Protein AF-A0A9P7TTU7-F1 (afdb_monomer_lite)

pLDDT: mean 80.85, std 16.42, range [35.34, 97.44]

Structure (mmCIF, N/CA/C/O backbone):
data_AF-A0A9P7TTU7-F1
#
_entry.id   AF-A0A9P7TTU7-F1
#
loop_
_atom_site.group_PDB
_atom_site.id
_atom_site.type_symbol
_atom_site.label_atom_id
_atom_site.label_alt_id
_atom_site.label_comp_id
_atom_site.label_asym_id
_atom_site.label_entity_id
_atom_site.label_seq_id
_atom_site.pdbx_PDB_ins_code
_atom_site.Cartn_x
_atom_site.Cartn_y
_atom_site.Cartn_z
_atom_site.occupancy
_atom_site.B_iso_or_equiv
_atom_site.auth_seq_id
_atom_site.auth_comp_id
_atom_site.auth_asym_id
_atom_site.auth_atom_id
_atom_site.pdbx_PDB_model_num
ATOM 1 N N . MET A 1 1 ? -34.574 -52.370 -5.276 1.00 37.53 1 MET A N 1
ATOM 2 C CA . MET A 1 1 ? -33.189 -51.858 -5.341 1.00 37.53 1 MET A CA 1
ATOM 3 C C . MET A 1 1 ? -33.251 -50.336 -5.406 1.00 37.53 1 MET A C 1
ATOM 5 O O . MET A 1 1 ? -33.867 -49.823 -6.328 1.00 37.53 1 MET A O 1
ATOM 9 N N . LEU A 1 2 ? -32.630 -49.676 -4.422 1.00 40.03 2 LEU A N 1
ATOM 10 C CA . LEU A 1 2 ? -32.230 -48.257 -4.377 1.00 40.03 2 LEU A CA 1
ATOM 11 C C . LEU A 1 2 ? -33.337 -47.197 -4.242 1.00 40.03 2 LEU A C 1
ATOM 13 O O . LEU A 1 2 ? -33.660 -46.449 -5.162 1.00 40.03 2 LEU A O 1
ATOM 17 N N . GLU A 1 3 ? -33.827 -47.087 -3.010 1.00 39.47 3 GLU A N 1
ATOM 18 C CA . GLU A 1 3 ? -34.503 -45.908 -2.478 1.00 39.47 3 GLU A CA 1
ATOM 19 C C . GLU A 1 3 ? -33.474 -44.773 -2.326 1.00 39.47 3 GLU A C 1
ATOM 21 O O . GLU A 1 3 ? -32.433 -44.922 -1.681 1.00 39.47 3 GLU A O 1
ATOM 26 N N . LYS A 1 4 ? -33.713 -43.659 -3.021 1.00 46.72 4 LYS A N 1
ATOM 27 C CA . LYS A 1 4 ? -32.813 -42.503 -3.060 1.00 46.72 4 LYS A CA 1
ATOM 28 C C . LYS A 1 4 ? -32.851 -41.781 -1.712 1.00 46.72 4 LYS A C 1
ATOM 30 O O . LYS A 1 4 ? -33.799 -41.052 -1.432 1.00 46.72 4 LYS A O 1
ATOM 35 N N . LEU A 1 5 ? -31.786 -41.936 -0.926 1.00 43.19 5 LEU A N 1
ATOM 36 C CA . LEU A 1 5 ? -31.433 -41.053 0.187 1.00 43.19 5 LEU A CA 1
ATOM 37 C C . LEU A 1 5 ? -31.281 -39.620 -0.347 1.00 43.19 5 LEU A C 1
ATOM 39 O O . LEU A 1 5 ? -30.237 -39.244 -0.877 1.00 43.19 5 LEU A O 1
ATOM 43 N N . ARG A 1 6 ? -32.352 -38.824 -0.249 1.00 45.91 6 ARG A N 1
ATOM 44 C CA . ARG A 1 6 ? -32.268 -37.368 -0.386 1.00 45.91 6 ARG A CA 1
ATOM 45 C C . ARG A 1 6 ? -31.508 -36.843 0.827 1.00 45.91 6 ARG A C 1
ATOM 47 O O . ARG A 1 6 ? -31.961 -36.955 1.960 1.00 45.91 6 ARG A O 1
ATOM 54 N N . THR A 1 7 ? -30.327 -36.316 0.556 1.00 47.31 7 THR A N 1
ATOM 55 C CA . THR A 1 7 ? -29.417 -35.678 1.496 1.00 47.31 7 THR A CA 1
ATOM 56 C C . THR A 1 7 ? -30.077 -34.467 2.164 1.00 47.31 7 THR A C 1
ATOM 58 O O . THR A 1 7 ? -30.433 -33.483 1.518 1.00 47.31 7 THR A O 1
ATOM 61 N N . ASN A 1 8 ? -30.227 -34.543 3.489 1.00 49.94 8 ASN A N 1
ATOM 62 C CA . ASN A 1 8 ? -30.668 -33.466 4.381 1.00 49.94 8 ASN A CA 1
ATOM 63 C C . ASN A 1 8 ? -29.570 -32.393 4.561 1.00 49.94 8 ASN A C 1
ATOM 65 O O . ASN A 1 8 ? -29.134 -32.128 5.676 1.00 49.94 8 ASN A O 1
ATOM 69 N N . GLU A 1 9 ? -29.079 -31.774 3.486 1.00 49.44 9 GLU A N 1
ATOM 70 C CA . GLU A 1 9 ? -28.018 -30.748 3.583 1.00 49.44 9 GLU A CA 1
ATOM 71 C C . GLU A 1 9 ? -28.541 -29.331 3.874 1.00 49.44 9 GLU A C 1
ATOM 73 O O . GLU A 1 9 ? -27.790 -28.471 4.333 1.00 49.44 9 GLU A O 1
ATOM 78 N N . ALA A 1 10 ? -29.823 -29.069 3.616 1.00 48.62 10 ALA A N 1
ATOM 79 C CA . ALA A 1 10 ? -30.441 -27.755 3.808 1.00 48.62 10 ALA A CA 1
ATOM 80 C C . ALA A 1 10 ? -30.779 -27.384 5.276 1.00 48.62 10 ALA A C 1
ATOM 82 O O . ALA A 1 10 ? -30.540 -26.227 5.630 1.00 48.62 10 ALA A O 1
ATOM 83 N N . PRO A 1 11 ? -31.275 -28.296 6.147 1.00 54.16 11 PRO A N 1
ATOM 84 C CA . PRO A 1 11 ? -31.678 -27.944 7.519 1.00 54.16 11 PRO A CA 1
ATOM 85 C C . PRO A 1 11 ? -30.481 -27.696 8.448 1.00 54.16 11 PRO A C 1
ATOM 87 O O . PRO A 1 11 ? -30.507 -26.826 9.312 1.00 54.16 11 PRO A O 1
ATOM 90 N N . ILE A 1 12 ? -29.388 -28.433 8.230 1.00 54.06 12 ILE A N 1
ATOM 91 C CA . ILE A 1 12 ? -28.198 -28.396 9.091 1.00 54.06 12 ILE A CA 1
ATOM 92 C C . ILE A 1 12 ? -27.470 -27.052 8.949 1.00 54.06 12 ILE A C 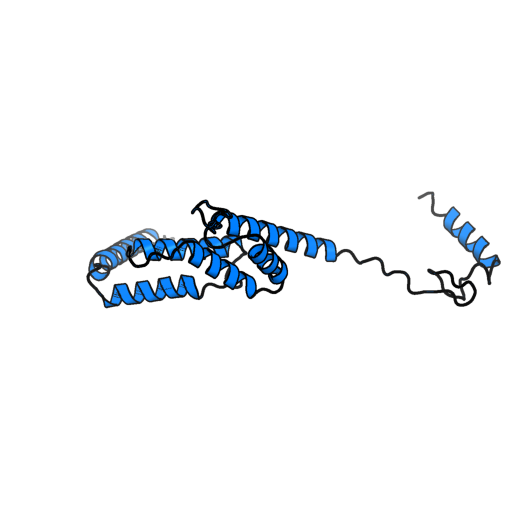1
ATOM 94 O O . ILE A 1 12 ? -27.013 -26.472 9.931 1.00 54.06 12 ILE A O 1
ATOM 98 N N . LYS A 1 13 ? -27.401 -26.504 7.728 1.00 57.41 13 LYS A N 1
ATOM 99 C CA . LYS A 1 13 ? -26.783 -25.191 7.477 1.00 57.41 13 LYS A CA 1
ATOM 100 C C . LYS A 1 13 ? -27.541 -24.055 8.167 1.00 57.41 13 LYS A C 1
ATOM 102 O O . LYS A 1 13 ? -26.919 -23.087 8.596 1.00 57.41 13 LYS A O 1
ATOM 107 N N . THR A 1 14 ? -28.864 -24.177 8.287 1.00 63.06 14 THR A N 1
ATOM 108 C CA . THR A 1 14 ? -29.706 -23.186 8.968 1.00 63.06 14 THR A CA 1
ATOM 109 C C . THR A 1 14 ? -29.532 -23.259 10.484 1.00 63.06 14 THR A C 1
ATOM 111 O O . THR A 1 14 ? -29.375 -22.219 11.114 1.00 63.06 14 THR A O 1
ATOM 114 N N . GLU A 1 15 ? -29.455 -24.457 11.069 1.00 71.00 15 GLU A N 1
ATOM 115 C CA . GLU A 1 15 ? -29.186 -24.624 12.505 1.00 71.00 15 GLU A CA 1
ATOM 116 C C . GLU A 1 15 ? -27.789 -24.148 12.914 1.00 71.00 15 GLU A C 1
ATOM 118 O O . GLU A 1 15 ? -27.660 -23.440 13.910 1.00 71.00 15 GLU A O 1
ATOM 123 N N . VAL A 1 16 ? -26.748 -24.456 12.130 1.00 73.25 16 VAL A N 1
ATOM 124 C CA . VAL A 1 16 ? -25.383 -23.972 12.408 1.00 73.25 16 VAL A CA 1
ATOM 125 C C . VAL A 1 16 ? -25.329 -22.445 12.361 1.00 73.25 16 VAL A C 1
ATOM 127 O O . VAL A 1 16 ? -24.741 -21.833 13.248 1.00 73.25 16 VAL A O 1
ATOM 130 N N . ALA A 1 17 ? -25.979 -21.811 11.382 1.00 75.19 17 ALA A N 1
ATOM 131 C CA . ALA A 1 17 ? -26.034 -20.352 11.295 1.00 75.19 17 ALA A CA 1
ATOM 132 C C . ALA A 1 17 ? -26.788 -19.720 12.479 1.00 75.19 17 ALA A C 1
ATOM 134 O O . ALA A 1 17 ? -26.365 -18.686 12.992 1.00 75.19 17 ALA A O 1
ATOM 135 N N . VAL A 1 18 ? -27.875 -20.347 12.944 1.00 79.81 18 VAL A N 1
ATOM 136 C CA . VAL A 1 18 ? -28.625 -19.906 14.133 1.00 79.81 18 VAL A CA 1
ATOM 137 C C . VAL A 1 18 ? -27.783 -20.055 15.400 1.00 79.81 18 VAL A C 1
ATOM 139 O O . VAL A 1 18 ? -27.748 -19.140 16.221 1.00 79.81 18 VAL A O 1
ATOM 142 N N . TYR A 1 19 ? -27.065 -21.169 15.542 1.00 76.31 19 TYR A N 1
ATOM 143 C CA . TYR A 1 19 ? -26.210 -21.425 16.697 1.00 76.31 19 TYR A CA 1
ATOM 144 C C . TYR A 1 19 ? -25.001 -20.484 16.730 1.00 76.31 19 TYR A C 1
ATOM 146 O O . TYR A 1 19 ? -24.688 -19.927 17.778 1.00 76.31 19 TYR A O 1
ATOM 154 N N . MET A 1 20 ? -24.372 -20.227 15.580 1.00 76.44 20 MET A N 1
ATOM 155 C CA . MET A 1 20 ? -23.294 -19.243 15.464 1.00 76.44 20 MET A CA 1
ATOM 156 C C . MET A 1 20 ? -23.787 -17.831 15.792 1.00 76.44 20 MET A C 1
ATOM 158 O O . MET A 1 20 ? -23.170 -17.171 16.616 1.00 76.44 20 MET A O 1
ATOM 162 N N . ASN A 1 21 ? -24.945 -17.404 15.274 1.00 73.69 21 ASN A N 1
ATOM 163 C CA . ASN A 1 21 ? -25.548 -16.116 15.645 1.00 73.69 21 ASN A CA 1
ATOM 164 C C . ASN A 1 21 ? -25.854 -16.020 17.148 1.00 73.69 21 ASN A C 1
ATOM 166 O O . ASN A 1 21 ? -25.703 -14.961 17.753 1.00 73.69 21 ASN A O 1
ATOM 170 N N . PHE A 1 22 ? -26.302 -17.114 17.769 1.00 74.88 22 PHE A N 1
ATOM 171 C CA . PHE A 1 22 ? -26.547 -17.162 19.209 1.00 74.88 22 PHE A CA 1
ATOM 172 C C . PHE A 1 22 ? -25.245 -17.008 20.004 1.00 74.88 22 PHE A C 1
ATOM 174 O O . PHE A 1 22 ? -25.199 -16.226 20.956 1.00 74.88 22 PHE A O 1
ATOM 181 N N . LEU A 1 23 ? -24.183 -17.703 19.589 1.00 72.06 23 LEU A N 1
ATOM 182 C CA . LEU A 1 23 ? -22.857 -17.591 20.192 1.00 72.06 23 LEU A CA 1
ATOM 183 C C . LEU A 1 23 ? -22.264 -16.193 19.998 1.00 72.06 23 LEU A C 1
ATOM 185 O O . LEU A 1 23 ? -21.777 -15.615 20.965 1.00 72.06 23 LEU A O 1
ATOM 189 N N . GLU A 1 24 ? -22.367 -15.610 18.805 1.00 68.81 24 GLU A N 1
ATOM 190 C CA . GLU A 1 24 ? -21.960 -14.227 18.541 1.00 68.81 24 GLU A CA 1
ATOM 191 C C . GLU A 1 24 ? -22.737 -13.265 19.449 1.00 68.81 24 GLU A C 1
ATOM 193 O O . GLU A 1 24 ? -22.152 -12.470 20.176 1.00 68.81 24 GLU A O 1
ATOM 198 N N . LYS A 1 25 ? -24.062 -13.393 19.530 1.00 67.06 25 LYS A N 1
ATOM 199 C CA . LYS A 1 25 ? -24.893 -12.505 20.352 1.00 67.06 25 LYS A CA 1
ATOM 200 C C . LYS A 1 25 ? -24.603 -12.608 21.856 1.00 67.06 25 LYS A C 1
ATOM 202 O O . LYS A 1 25 ? -24.688 -11.598 22.554 1.00 67.06 25 LYS A O 1
ATOM 207 N N . HIS A 1 26 ? -24.281 -13.800 22.362 1.00 63.50 26 HIS A N 1
ATOM 208 C CA . HIS A 1 26 ? -24.046 -14.028 23.793 1.00 63.50 26 HIS A CA 1
ATOM 209 C C . HIS A 1 26 ? -22.585 -13.877 24.229 1.00 63.50 26 HIS A C 1
ATOM 211 O O . HIS A 1 26 ? -22.346 -13.485 25.370 1.00 63.50 26 HIS A O 1
ATOM 217 N N . TYR A 1 27 ? -21.619 -14.140 23.347 1.00 58.34 27 TYR A N 1
ATOM 218 C CA . TYR A 1 27 ? -20.188 -14.118 23.667 1.00 58.34 27 TYR A CA 1
ATOM 219 C C . TYR A 1 27 ? -19.402 -13.004 22.951 1.00 58.34 27 TYR A C 1
ATOM 221 O O . TYR A 1 27 ? -18.263 -12.757 23.333 1.00 58.34 27 TYR A O 1
ATOM 229 N N . HIS A 1 28 ? -19.972 -12.284 21.969 1.00 57.94 28 HIS A N 1
ATOM 230 C CA . HIS A 1 28 ? -19.358 -11.086 21.348 1.00 57.94 28 HIS A CA 1
ATOM 231 C C . HIS A 1 28 ? -19.833 -9.767 21.963 1.00 57.94 28 HIS A C 1
ATOM 233 O O . HIS A 1 28 ? -19.730 -8.702 21.346 1.00 57.94 28 HIS A O 1
ATOM 239 N N . ARG A 1 29 ? -20.363 -9.785 23.188 1.00 56.25 29 ARG A N 1
ATOM 240 C CA . ARG A 1 29 ? -20.639 -8.531 23.888 1.00 56.25 29 ARG A CA 1
ATOM 241 C C . ARG A 1 29 ? -19.301 -7.795 24.028 1.00 56.25 29 ARG A C 1
ATOM 243 O O . ARG A 1 29 ? -18.383 -8.340 24.636 1.00 56.25 29 ARG A O 1
ATOM 250 N N . LYS A 1 30 ? -19.198 -6.567 23.493 1.00 57.25 30 LYS A N 1
ATOM 251 C CA . LYS A 1 30 ? -18.027 -5.655 23.594 1.00 57.25 30 LYS A CA 1
ATOM 252 C C . LYS A 1 30 ? -17.468 -5.496 25.027 1.00 57.25 30 LYS A C 1
ATOM 254 O O . LYS A 1 30 ? -16.398 -4.939 25.217 1.00 57.25 30 LYS A O 1
ATOM 259 N N . GLU A 1 31 ? -18.190 -5.994 26.025 1.00 56.94 31 GLU A N 1
ATOM 260 C CA . GLU A 1 31 ? -17.849 -6.055 27.445 1.00 56.94 31 GLU A CA 1
ATOM 261 C C . GLU A 1 31 ? -16.808 -7.142 27.802 1.00 56.94 31 GLU A C 1
ATOM 263 O O . GLU A 1 31 ? -16.214 -7.077 28.876 1.00 56.94 31 GLU A O 1
ATOM 268 N N . CYS A 1 32 ? -16.548 -8.137 26.938 1.00 69.44 32 CYS A N 1
ATOM 269 C CA . CYS A 1 32 ? -15.512 -9.145 27.192 1.00 69.44 32 CYS A CA 1
ATOM 270 C C . CYS A 1 32 ? -14.134 -8.651 26.720 1.00 69.44 32 CYS A C 1
ATOM 272 O O . CYS A 1 32 ? -13.789 -8.753 25.541 1.00 69.44 32 CYS A O 1
ATOM 274 N N . SER A 1 33 ? -13.325 -8.151 27.658 1.00 76.38 33 SER A N 1
ATOM 275 C CA . SER A 1 33 ? -11.980 -7.622 27.380 1.00 76.38 33 SER A CA 1
ATOM 276 C C . SER A 1 33 ? -11.061 -8.630 26.686 1.00 76.38 33 SER A C 1
ATOM 278 O O . SER A 1 33 ? -10.311 -8.260 25.790 1.00 76.38 33 SER A O 1
ATOM 280 N N . VAL A 1 34 ? -11.153 -9.915 27.043 1.00 79.75 34 VAL A N 1
ATOM 281 C CA . VAL A 1 34 ? -10.351 -10.984 26.429 1.00 79.75 34 VAL A CA 1
ATOM 282 C C . VAL A 1 34 ? -10.669 -11.117 24.940 1.00 79.75 34 VAL A C 1
ATOM 284 O O . VAL A 1 34 ? -9.755 -11.122 24.121 1.00 79.75 34 VAL A O 1
ATOM 287 N N . TYR A 1 35 ? -11.954 -11.163 24.580 1.00 80.38 35 TYR A N 1
ATOM 288 C CA . TYR A 1 35 ? -12.375 -11.248 23.183 1.00 80.38 35 TYR A CA 1
ATOM 289 C C . TYR A 1 35 ? -11.918 -10.020 22.387 1.00 80.38 35 TYR A C 1
ATOM 291 O O . TYR A 1 35 ? -11.293 -10.167 21.336 1.00 80.38 35 TYR A O 1
ATOM 299 N N . MET A 1 36 ? -12.147 -8.816 22.923 1.00 82.56 36 MET A N 1
ATOM 300 C CA . MET A 1 36 ? -11.745 -7.568 22.267 1.00 82.56 36 MET A CA 1
ATOM 301 C C . MET A 1 36 ? -10.230 -7.505 22.047 1.00 82.56 36 MET A C 1
ATOM 303 O O . MET A 1 36 ? -9.802 -7.192 20.941 1.00 82.56 36 MET A O 1
ATOM 307 N N . ASN A 1 37 ? -9.421 -7.896 23.036 1.00 86.12 37 ASN A N 1
ATOM 308 C CA . ASN A 1 37 ? -7.964 -7.946 22.891 1.00 86.12 37 ASN A CA 1
ATOM 309 C C . ASN A 1 37 ? -7.535 -8.935 21.799 1.00 86.12 37 ASN A C 1
ATOM 311 O O . ASN A 1 37 ? -6.768 -8.569 20.916 1.00 86.12 37 ASN A O 1
ATOM 315 N N . THR A 1 38 ? -8.088 -10.156 21.785 1.00 87.38 38 THR A N 1
ATOM 316 C CA . THR A 1 38 ? -7.749 -11.144 20.741 1.00 87.38 38 THR A CA 1
ATOM 317 C C . THR A 1 38 ? -8.147 -10.688 19.338 1.00 87.38 38 THR A C 1
ATOM 319 O O . THR A 1 38 ? -7.458 -10.991 18.361 1.00 87.38 38 THR A O 1
ATOM 322 N N . LEU A 1 39 ? -9.252 -9.948 19.224 1.00 87.25 39 LEU A N 1
ATOM 323 C CA . LEU A 1 39 ? -9.708 -9.393 17.959 1.00 87.25 39 LEU A CA 1
ATOM 324 C C . LEU A 1 39 ? -8.792 -8.253 17.494 1.00 87.25 39 LEU A C 1
ATOM 326 O O . LEU A 1 39 ? -8.392 -8.250 16.330 1.00 87.25 39 LEU A O 1
ATOM 330 N N . ILE A 1 40 ? -8.413 -7.342 18.399 1.00 89.88 40 ILE A N 1
ATOM 331 C CA . ILE A 1 40 ? -7.429 -6.282 18.131 1.00 89.88 40 ILE A CA 1
ATOM 332 C C . ILE A 1 40 ? -6.114 -6.902 17.667 1.00 89.88 40 ILE A C 1
ATOM 334 O O . ILE A 1 40 ? -5.626 -6.531 16.605 1.00 89.88 40 ILE A O 1
ATOM 338 N N . ASP A 1 41 ? -5.581 -7.889 18.391 1.00 90.06 41 ASP A N 1
ATOM 339 C CA . ASP A 1 41 ? -4.323 -8.558 18.044 1.00 90.06 41 ASP A CA 1
ATOM 340 C C . ASP A 1 41 ? -4.380 -9.188 16.649 1.00 90.06 41 ASP A C 1
ATOM 342 O O . ASP A 1 41 ? -3.446 -9.057 15.851 1.00 90.06 41 ASP A O 1
ATOM 346 N N . ARG A 1 42 ? -5.498 -9.841 16.311 1.00 91.06 42 ARG A N 1
ATOM 347 C CA . ARG A 1 42 ? -5.696 -10.453 14.994 1.00 91.06 42 ARG A CA 1
ATOM 348 C C . ARG A 1 42 ? -5.726 -9.408 13.880 1.00 91.06 42 ARG A C 1
ATOM 350 O O . ARG A 1 42 ? -5.072 -9.607 12.857 1.00 91.06 42 ARG A O 1
ATOM 357 N N . LEU A 1 43 ? -6.481 -8.325 14.057 1.00 91.19 43 LEU A N 1
ATOM 358 C CA . LEU A 1 43 ? -6.604 -7.255 13.063 1.00 91.19 43 LEU A CA 1
ATOM 359 C C . LEU A 1 43 ? -5.299 -6.460 12.921 1.00 91.19 43 LEU A C 1
ATOM 361 O O . LEU A 1 43 ? -4.871 -6.150 11.811 1.00 91.19 43 LEU A O 1
ATOM 365 N N . TYR A 1 44 ? -4.618 -6.204 14.036 1.00 91.12 44 TYR A N 1
ATOM 366 C CA . TYR A 1 44 ? -3.306 -5.572 14.063 1.00 91.12 44 TYR A CA 1
ATOM 367 C C . TYR A 1 44 ? -2.274 -6.440 13.338 1.00 91.12 44 TYR A C 1
ATOM 369 O O . TYR A 1 44 ? -1.565 -5.964 12.454 1.00 91.12 44 TYR A O 1
ATOM 377 N N . SER A 1 45 ? -2.244 -7.744 13.625 1.00 90.56 45 SER A N 1
ATOM 378 C CA . SER A 1 45 ? -1.397 -8.691 12.898 1.00 90.56 45 SER A CA 1
ATOM 379 C C . SER A 1 45 ? -1.732 -8.716 11.406 1.00 90.56 45 SER A C 1
ATOM 381 O O . SER A 1 45 ? -0.819 -8.688 10.586 1.00 90.56 45 SER A O 1
ATOM 383 N N . ALA A 1 46 ? -3.013 -8.700 11.022 1.00 90.25 46 ALA A N 1
ATOM 384 C CA . ALA A 1 46 ? -3.399 -8.612 9.615 1.00 90.25 46 ALA A CA 1
ATOM 385 C C . ALA A 1 46 ? -2.829 -7.342 8.956 1.00 90.25 46 ALA A C 1
ATOM 387 O O . ALA A 1 46 ? -2.238 -7.418 7.883 1.00 90.25 46 ALA A O 1
ATOM 388 N N . PHE A 1 47 ? -2.877 -6.189 9.621 1.00 93.31 47 PHE A N 1
ATOM 389 C CA . PHE A 1 47 ? -2.324 -4.949 9.075 1.00 93.31 47 PHE A CA 1
ATOM 390 C C . PHE A 1 47 ? -0.782 -4.951 8.970 1.00 93.31 47 PHE A C 1
ATOM 392 O O . PHE A 1 47 ? -0.203 -4.583 7.940 1.00 93.31 47 PHE A O 1
ATOM 399 N N . PHE A 1 48 ? -0.086 -5.376 10.027 1.00 89.50 48 PHE A N 1
ATOM 400 C CA . PHE A 1 48 ? 1.378 -5.284 10.112 1.00 89.50 48 PHE A CA 1
ATOM 401 C C . PHE A 1 48 ? 2.125 -6.463 9.490 1.00 89.50 48 PHE A C 1
ATOM 403 O O . PHE A 1 48 ? 3.285 -6.296 9.114 1.00 89.50 48 PHE A O 1
ATOM 410 N N . ASN A 1 49 ? 1.475 -7.618 9.336 1.00 90.50 49 ASN A N 1
ATOM 411 C CA . ASN A 1 49 ? 2.117 -8.835 8.843 1.00 90.50 49 ASN A CA 1
ATOM 412 C C . ASN A 1 49 ? 1.648 -9.265 7.451 1.00 90.50 49 ASN A C 1
ATOM 414 O O . ASN A 1 49 ? 2.288 -10.143 6.884 1.00 90.50 49 ASN A O 1
ATOM 418 N N . THR A 1 50 ? 0.609 -8.655 6.860 1.00 91.44 50 THR A N 1
ATOM 419 C CA . THR A 1 50 ? 0.267 -8.936 5.451 1.00 91.44 50 THR A CA 1
ATOM 420 C C . THR A 1 50 ? 1.453 -8.583 4.557 1.00 91.44 50 THR A C 1
ATOM 422 O O . THR A 1 50 ? 1.953 -7.456 4.610 1.00 91.44 50 THR A O 1
ATOM 425 N N . ARG A 1 51 ? 1.920 -9.529 3.739 1.00 89.94 51 ARG A N 1
ATOM 426 C CA . ARG A 1 51 ? 3.009 -9.313 2.780 1.00 89.94 51 ARG A CA 1
ATOM 427 C C . ARG A 1 51 ? 2.452 -9.300 1.365 1.00 89.94 51 ARG A C 1
ATOM 429 O O . ARG A 1 51 ? 1.438 -9.931 1.083 1.00 89.94 51 ARG A O 1
ATOM 436 N N . LEU A 1 52 ? 3.156 -8.616 0.465 1.00 92.81 52 LEU A N 1
ATOM 437 C CA . LEU A 1 52 ? 2.833 -8.649 -0.963 1.00 92.81 52 LEU A CA 1
ATOM 438 C C . LEU A 1 52 ? 2.867 -10.086 -1.512 1.00 92.81 52 LEU A C 1
ATOM 440 O O . LEU A 1 52 ? 2.043 -10.431 -2.346 1.00 92.81 52 LEU A O 1
ATOM 444 N N . ASP A 1 53 ? 3.777 -10.921 -1.001 1.00 90.25 53 ASP A N 1
ATOM 445 C CA . ASP A 1 53 ? 3.945 -12.320 -1.418 1.00 90.25 53 ASP A CA 1
ATOM 446 C C . ASP A 1 53 ? 2.723 -13.204 -1.084 1.00 90.25 53 ASP A C 1
ATOM 448 O O . ASP A 1 53 ? 2.514 -14.229 -1.727 1.00 90.25 53 ASP A O 1
ATOM 452 N N . ASP A 1 54 ? 1.900 -12.795 -0.109 1.00 88.94 54 ASP A N 1
ATOM 453 C CA . ASP A 1 54 ? 0.663 -13.484 0.292 1.00 88.94 54 ASP A CA 1
ATOM 454 C C . ASP A 1 54 ? -0.568 -12.992 -0.505 1.00 88.94 54 ASP A C 1
ATOM 456 O O . ASP A 1 54 ? -1.720 -13.290 -0.161 1.00 88.94 54 ASP A O 1
ATOM 460 N N . CYS A 1 55 ? -0.348 -12.165 -1.530 1.00 92.69 55 CYS A N 1
ATOM 461 C CA . CYS A 1 55 ? -1.385 -11.496 -2.309 1.00 92.69 55 CYS A CA 1
ATOM 462 C C . CYS A 1 55 ? -1.253 -11.814 -3.803 1.00 92.69 55 CYS A C 1
ATOM 464 O O . CYS A 1 55 ? -0.169 -12.110 -4.299 1.00 92.69 55 CYS A O 1
ATOM 466 N N . GLU A 1 56 ? -2.360 -11.717 -4.543 1.00 92.00 56 GLU A N 1
ATOM 467 C CA . GLU A 1 56 ? -2.363 -11.976 -5.997 1.00 92.00 56 GLU A CA 1
ATOM 468 C C . GLU A 1 56 ? -1.629 -10.885 -6.802 1.00 92.00 56 GLU A C 1
ATOM 470 O O . GLU A 1 56 ? -1.222 -11.098 -7.946 1.00 92.00 56 GLU A O 1
ATOM 475 N N . GLY A 1 57 ? -1.439 -9.715 -6.193 1.00 93.69 57 GLY A N 1
ATOM 476 C CA . GLY A 1 57 ? -0.727 -8.581 -6.765 1.00 93.69 57 GLY A CA 1
ATOM 477 C C . GLY A 1 57 ? -0.818 -7.346 -5.876 1.00 93.69 57 GLY A C 1
ATOM 478 O O . GLY A 1 57 ? -1.322 -7.392 -4.749 1.00 93.69 57 GLY A O 1
ATOM 479 N N . VAL A 1 58 ? -0.336 -6.222 -6.404 1.00 96.25 58 VAL A N 1
ATOM 480 C CA . VAL A 1 58 ? -0.313 -4.933 -5.691 1.00 96.25 58 VAL A CA 1
ATOM 481 C C . VAL A 1 58 ? -1.711 -4.451 -5.286 1.00 96.25 58 VAL A C 1
ATOM 483 O O . VAL A 1 58 ? -1.868 -3.899 -4.198 1.00 96.25 58 VAL A O 1
ATOM 486 N N . GLU A 1 59 ? -2.719 -4.669 -6.133 1.00 96.38 59 GLU A N 1
ATOM 487 C CA . GLU A 1 59 ? -4.102 -4.261 -5.860 1.00 96.38 59 GLU A CA 1
ATOM 488 C C . GLU A 1 59 ? -4.695 -5.013 -4.659 1.00 96.38 59 GLU A C 1
ATOM 490 O O . GLU A 1 59 ? -5.120 -4.383 -3.693 1.00 96.38 59 GLU A O 1
ATOM 495 N N . ASP A 1 60 ? -4.636 -6.350 -4.670 1.00 96.56 60 ASP A N 1
ATOM 496 C CA . ASP A 1 60 ? -5.104 -7.199 -3.562 1.00 96.56 60 ASP A CA 1
ATOM 497 C C . ASP A 1 60 ? -4.371 -6.872 -2.249 1.00 96.56 60 ASP A C 1
ATOM 499 O O . ASP A 1 60 ? -4.989 -6.748 -1.189 1.00 96.56 60 ASP A O 1
ATOM 503 N N . TYR A 1 61 ? -3.058 -6.633 -2.322 1.00 96.69 61 TYR A N 1
ATOM 504 C CA . TYR A 1 61 ? -2.275 -6.192 -1.168 1.00 96.69 61 TYR A CA 1
ATOM 505 C C . TYR A 1 61 ? -2.784 -4.863 -0.589 1.00 96.69 61 TYR A C 1
ATOM 507 O O . TYR A 1 61 ? -2.964 -4.741 0.626 1.00 96.69 61 TYR A O 1
ATOM 515 N N . GLY A 1 62 ? -3.057 -3.877 -1.448 1.00 96.12 62 GLY A N 1
ATOM 516 C CA . GLY A 1 62 ? -3.624 -2.594 -1.037 1.00 96.12 62 GLY A CA 1
ATOM 517 C C . GLY A 1 62 ? -4.996 -2.743 -0.377 1.00 96.12 62 GLY A C 1
ATOM 518 O O . GLY A 1 62 ? -5.209 -2.221 0.719 1.00 96.12 62 GLY A O 1
ATOM 519 N N . LEU A 1 63 ? -5.892 -3.517 -0.994 1.00 96.12 63 LEU A N 1
ATOM 520 C CA . LEU A 1 63 ? -7.246 -3.758 -0.488 1.00 96.12 63 LEU A CA 1
ATOM 521 C C . LEU A 1 63 ? -7.244 -4.466 0.874 1.00 96.12 63 LEU A C 1
ATOM 523 O O . LEU A 1 63 ? -8.017 -4.101 1.760 1.00 96.12 63 LEU A O 1
ATOM 527 N N . LYS A 1 64 ? -6.356 -5.446 1.089 1.00 95.75 64 LYS A N 1
ATOM 528 C CA . LYS A 1 64 ? -6.215 -6.132 2.386 1.00 95.75 64 LYS A CA 1
ATOM 529 C C . LYS A 1 64 ? -5.765 -5.188 3.503 1.00 95.75 64 LYS A C 1
ATOM 531 O O . LYS A 1 64 ? -6.276 -5.283 4.624 1.00 95.75 64 LYS A O 1
ATOM 536 N N . LEU A 1 65 ? -4.835 -4.274 3.217 1.00 95.81 65 LEU A N 1
ATOM 537 C CA . LEU A 1 65 ? -4.391 -3.273 4.191 1.00 95.81 65 LEU A CA 1
ATOM 538 C C . LEU A 1 65 ? -5.491 -2.263 4.521 1.00 95.81 65 LEU A C 1
ATOM 540 O O . LEU A 1 65 ? -5.715 -1.972 5.696 1.00 95.81 65 LEU A O 1
ATOM 544 N N . GLU A 1 66 ? -6.178 -1.745 3.501 1.00 95.12 66 GLU A N 1
ATOM 545 C CA . GLU A 1 66 ? -7.278 -0.798 3.683 1.00 95.12 66 GLU A CA 1
ATOM 546 C C . GLU A 1 66 ? -8.412 -1.428 4.489 1.00 95.12 66 GLU A C 1
ATOM 548 O O . GLU A 1 66 ? -8.846 -0.857 5.488 1.00 95.12 66 GLU A O 1
ATOM 553 N N . LYS A 1 67 ? -8.797 -2.661 4.145 1.00 95.06 67 LYS A N 1
ATOM 554 C CA . LYS A 1 67 ? -9.787 -3.428 4.900 1.00 95.06 67 LYS A CA 1
ATOM 555 C C . LYS A 1 67 ? -9.380 -3.603 6.362 1.00 95.06 67 LYS A C 1
ATOM 557 O O . LYS A 1 67 ? -10.176 -3.320 7.247 1.00 95.06 67 LYS A O 1
ATOM 562 N N . SER A 1 68 ? -8.136 -4.005 6.627 1.00 93.94 68 SER A N 1
ATOM 563 C CA . SER A 1 68 ? -7.651 -4.192 8.004 1.00 93.94 68 SER A CA 1
ATOM 564 C C . SER A 1 68 ? -7.683 -2.884 8.807 1.00 93.94 68 SER A C 1
ATOM 566 O O . SER A 1 68 ? -8.037 -2.890 9.984 1.00 93.94 68 SER A O 1
ATOM 568 N N . ARG A 1 69 ? -7.362 -1.747 8.172 1.00 94.56 69 ARG A N 1
ATOM 569 C CA . ARG A 1 69 ? -7.489 -0.411 8.776 1.00 94.56 69 ARG A CA 1
ATOM 570 C C . ARG A 1 69 ? -8.947 -0.067 9.081 1.00 94.56 69 ARG A C 1
ATOM 572 O O . ARG A 1 69 ? -9.231 0.419 10.175 1.00 94.56 69 ARG A O 1
ATOM 579 N N . SER A 1 70 ? -9.853 -0.295 8.134 1.00 94.62 70 SER A N 1
ATOM 580 C CA . SER A 1 70 ? -11.284 -0.043 8.316 1.00 94.62 70 SER A CA 1
ATOM 581 C C . SER A 1 70 ? -11.875 -0.912 9.424 1.00 94.62 70 SER A C 1
ATOM 583 O O . SER A 1 70 ? -12.624 -0.401 10.249 1.00 94.62 70 SER A O 1
ATOM 585 N N . ASP A 1 71 ? -11.490 -2.187 9.493 1.00 93.31 71 ASP A N 1
ATOM 586 C CA . ASP A 1 71 ? -11.950 -3.126 10.518 1.00 93.31 71 ASP A CA 1
ATOM 587 C C . ASP A 1 71 ? -11.463 -2.713 11.923 1.00 93.31 71 ASP A C 1
ATOM 589 O O . ASP A 1 71 ? -12.232 -2.773 12.883 1.00 93.31 71 ASP A O 1
ATOM 593 N N . LEU A 1 72 ? -10.217 -2.230 12.053 1.00 93.19 72 LEU A N 1
ATOM 594 C CA . LEU A 1 72 ? -9.689 -1.674 13.310 1.00 93.19 72 LEU A CA 1
ATOM 595 C C . LEU A 1 72 ? -10.468 -0.431 13.755 1.00 93.19 72 LEU A C 1
ATOM 597 O O . LEU A 1 72 ? -10.904 -0.356 14.900 1.00 93.19 72 LEU A O 1
ATOM 601 N N . MET A 1 73 ? -10.685 0.516 12.843 1.00 93.12 73 MET A N 1
ATOM 602 C CA . MET A 1 73 ? -11.420 1.750 13.134 1.00 93.12 73 MET A CA 1
ATOM 603 C C . MET A 1 73 ? -12.904 1.488 13.447 1.00 93.12 73 MET A C 1
ATOM 605 O O . MET A 1 73 ? -13.497 2.183 14.267 1.00 93.12 73 MET A O 1
ATOM 609 N N . ALA A 1 74 ? -13.512 0.477 12.819 1.00 90.56 74 ALA A N 1
ATOM 610 C CA . ALA A 1 74 ? -14.883 0.058 13.106 1.00 90.56 74 ALA A CA 1
ATOM 611 C C . ALA A 1 74 ? -15.024 -0.589 14.495 1.00 90.56 74 ALA A C 1
ATOM 613 O O . ALA A 1 74 ? -16.110 -0.568 15.086 1.00 90.56 74 ALA A O 1
ATOM 614 N N . LEU A 1 75 ? -13.940 -1.171 15.020 1.00 88.94 75 LEU A N 1
ATOM 615 C CA . LEU A 1 75 ? -13.923 -1.744 16.359 1.00 88.94 75 LEU A CA 1
ATOM 616 C C . LEU A 1 75 ? -13.954 -0.646 17.429 1.00 88.94 75 LEU A C 1
ATOM 618 O O . LEU A 1 75 ? -14.813 -0.693 18.319 1.00 88.94 75 LEU A O 1
ATOM 622 N N . ASP A 1 76 ? -13.047 0.325 17.304 1.00 88.38 76 ASP A N 1
ATOM 623 C CA . ASP A 1 76 ? -12.943 1.503 18.163 1.00 88.38 76 ASP A CA 1
ATOM 624 C C . ASP A 1 76 ? -12.243 2.668 17.434 1.00 88.38 76 ASP A C 1
ATOM 626 O O . ASP A 1 76 ? -11.254 2.472 16.726 1.00 88.38 76 ASP A O 1
ATOM 630 N N . GLU A 1 77 ? -12.725 3.896 17.633 1.00 90.31 77 GLU A N 1
ATOM 631 C CA . GLU A 1 77 ? -12.184 5.094 16.973 1.00 90.31 77 GLU A CA 1
ATOM 632 C C . GLU A 1 77 ? -10.730 5.392 17.385 1.00 90.31 77 GLU A C 1
ATOM 634 O O . GLU A 1 77 ? -9.952 5.918 16.586 1.00 90.31 77 GLU A O 1
ATOM 639 N N . SER A 1 78 ? -10.314 4.993 18.595 1.00 90.00 78 SER A N 1
ATOM 640 C CA . SER A 1 78 ? -8.929 5.154 19.058 1.00 90.00 78 SER A CA 1
ATOM 641 C C . SER A 1 78 ? -7.924 4.292 18.288 1.00 90.00 78 SER A C 1
ATOM 643 O O . SER A 1 78 ? -6.731 4.593 18.292 1.00 90.00 78 SER A O 1
ATOM 645 N N . LEU A 1 79 ? -8.394 3.261 17.576 1.00 90.44 79 LEU A N 1
ATOM 646 C CA . LEU A 1 79 ? -7.578 2.399 16.716 1.00 90.44 79 LEU A CA 1
ATOM 647 C C . LEU A 1 79 ? -7.410 2.969 15.299 1.00 90.44 79 LEU A C 1
ATOM 649 O O . LEU A 1 79 ? -6.977 2.264 14.384 1.00 90.44 79 LEU A O 1
ATOM 653 N N . CYS A 1 80 ? -7.747 4.245 15.098 1.00 92.00 80 CYS A N 1
ATOM 654 C CA . CYS A 1 80 ? -7.557 4.932 13.833 1.00 92.00 80 CYS A CA 1
ATOM 655 C C . CYS A 1 80 ? -6.082 4.911 13.409 1.00 92.00 80 CYS A C 1
ATOM 657 O O . CYS A 1 80 ? -5.205 5.473 14.065 1.00 92.00 80 CYS A O 1
ATOM 659 N N . ILE A 1 81 ? -5.817 4.294 12.257 1.00 93.69 81 ILE A N 1
ATOM 660 C CA . ILE A 1 81 ? -4.522 4.382 11.586 1.00 93.69 81 ILE A CA 1
ATOM 661 C C . ILE A 1 81 ? -4.570 5.593 10.645 1.00 93.69 81 ILE A C 1
ATOM 663 O O . ILE A 1 81 ? -5.397 5.607 9.723 1.00 93.69 81 ILE A O 1
ATOM 667 N N . PRO A 1 82 ? -3.698 6.601 10.825 1.00 94.19 82 PRO A N 1
ATOM 668 C CA . PRO A 1 82 ? -3.637 7.743 9.925 1.00 94.19 82 PRO A CA 1
ATOM 669 C C . PRO A 1 82 ? -3.246 7.326 8.507 1.00 94.19 82 PRO A C 1
ATOM 671 O O . PRO A 1 82 ? -2.436 6.421 8.303 1.00 94.19 82 PRO A O 1
ATOM 674 N N . GLU A 1 83 ? -3.768 8.036 7.511 1.00 94.62 83 GLU A N 1
ATOM 675 C CA . GLU A 1 83 ? -3.486 7.750 6.102 1.00 94.62 83 GLU A CA 1
ATOM 676 C C . GLU A 1 83 ? -1.984 7.757 5.749 1.00 94.62 83 GLU A C 1
ATOM 678 O O . GLU A 1 83 ? -1.540 6.798 5.114 1.00 94.62 83 GLU A O 1
ATOM 683 N N . PRO A 1 84 ? -1.150 8.703 6.230 1.00 95.06 84 PRO A N 1
ATOM 684 C CA . PRO A 1 84 ? 0.293 8.648 5.988 1.00 95.06 84 PRO A CA 1
ATOM 685 C C . PRO A 1 84 ? 0.947 7.354 6.494 1.00 95.06 84 PRO A C 1
ATOM 687 O O . PRO A 1 84 ? 1.903 6.868 5.891 1.00 95.06 84 PRO A O 1
ATOM 690 N N . MET A 1 85 ? 0.425 6.763 7.577 1.00 94.69 85 MET A N 1
ATOM 691 C CA . MET A 1 85 ? 0.923 5.488 8.101 1.00 94.69 85 MET A CA 1
ATOM 692 C C . MET A 1 85 ? 0.486 4.304 7.240 1.00 94.69 85 MET A C 1
ATOM 694 O O . MET A 1 85 ? 1.285 3.395 7.023 1.00 94.69 85 MET A O 1
ATOM 698 N N . LEU A 1 86 ? -0.739 4.330 6.705 1.00 95.81 86 LEU A N 1
ATOM 699 C CA . LEU A 1 86 ? -1.198 3.346 5.722 1.00 95.81 86 LEU A CA 1
ATOM 700 C C . LEU A 1 86 ? -0.320 3.382 4.462 1.00 95.81 86 LEU A C 1
ATOM 702 O O . LEU A 1 86 ? 0.167 2.339 4.026 1.00 95.81 86 LEU A O 1
ATOM 706 N N . VAL A 1 87 ? -0.049 4.576 3.927 1.00 96.31 87 VAL A N 1
ATOM 707 C CA . VAL A 1 87 ? 0.836 4.763 2.766 1.00 96.31 87 VAL A CA 1
ATOM 708 C C . VAL A 1 87 ? 2.253 4.271 3.075 1.00 96.31 87 VAL A C 1
ATOM 710 O O . VAL A 1 87 ? 2.826 3.502 2.302 1.00 96.31 87 VAL A O 1
ATOM 713 N N . ALA A 1 88 ? 2.817 4.653 4.224 1.00 94.69 88 ALA A N 1
ATOM 714 C CA . ALA A 1 88 ? 4.145 4.206 4.638 1.00 94.69 88 ALA A CA 1
ATOM 715 C C . ALA A 1 88 ? 4.222 2.677 4.773 1.00 94.69 88 ALA A C 1
ATOM 717 O O . ALA A 1 88 ? 5.185 2.060 4.309 1.00 94.69 88 ALA A O 1
ATOM 718 N N . ARG A 1 89 ? 3.197 2.052 5.368 1.00 95.00 89 ARG A N 1
ATOM 719 C CA . ARG A 1 89 ? 3.093 0.596 5.509 1.00 95.00 89 ARG A CA 1
ATOM 720 C C . ARG A 1 89 ? 3.029 -0.093 4.148 1.00 95.00 89 ARG A C 1
ATOM 722 O O . ARG A 1 89 ? 3.766 -1.053 3.920 1.00 95.00 89 ARG A O 1
ATOM 729 N N . PHE A 1 90 ? 2.197 0.414 3.243 1.00 96.25 90 PHE A N 1
ATOM 730 C CA . PHE A 1 90 ? 2.063 -0.104 1.886 1.00 96.25 90 PHE A CA 1
ATOM 731 C C . PHE A 1 90 ? 3.395 -0.050 1.127 1.00 96.25 90 PHE A C 1
ATOM 733 O O . PHE A 1 90 ? 3.877 -1.082 0.658 1.00 96.25 90 PHE A O 1
ATOM 740 N N . LEU A 1 91 ? 4.058 1.112 1.102 1.00 95.19 91 LEU A N 1
ATOM 741 C CA . LEU A 1 91 ? 5.357 1.289 0.442 1.00 95.19 91 LEU A CA 1
ATOM 742 C C . LEU A 1 91 ? 6.464 0.418 1.056 1.00 95.19 91 LEU A C 1
ATOM 744 O O . LEU A 1 91 ? 7.339 -0.064 0.334 1.00 95.19 91 LEU A O 1
ATOM 748 N N . ASN A 1 92 ? 6.439 0.195 2.373 1.00 93.25 92 ASN A N 1
ATOM 749 C CA . ASN A 1 92 ? 7.374 -0.712 3.041 1.00 93.25 92 ASN A CA 1
ATOM 750 C C . ASN A 1 92 ? 7.159 -2.167 2.585 1.00 93.25 92 ASN A C 1
ATOM 752 O O . ASN A 1 92 ? 8.116 -2.847 2.225 1.00 93.25 92 ASN A O 1
ATOM 756 N N . GLY A 1 93 ? 5.903 -2.608 2.470 1.00 93.19 93 GLY A N 1
ATOM 757 C CA . GLY A 1 93 ? 5.581 -3.916 1.891 1.00 93.19 93 GLY A CA 1
ATOM 758 C C . GLY A 1 93 ? 6.132 -4.106 0.478 1.00 93.19 93 GLY A C 1
ATOM 759 O O . GLY A 1 93 ? 6.746 -5.132 0.194 1.00 93.19 93 GLY A O 1
ATOM 760 N N . LEU A 1 94 ? 5.991 -3.092 -0.382 1.00 93.44 94 LEU A N 1
ATOM 761 C CA . LEU A 1 94 ? 6.537 -3.124 -1.745 1.00 93.44 94 LEU A CA 1
ATOM 762 C C . LEU A 1 94 ? 8.071 -3.167 -1.768 1.00 93.44 94 LEU A C 1
ATOM 764 O O . LEU A 1 94 ? 8.655 -3.812 -2.635 1.00 93.44 94 LEU A O 1
ATOM 768 N N . ARG A 1 95 ? 8.737 -2.512 -0.809 1.00 90.81 95 ARG A N 1
ATOM 769 C CA . ARG A 1 95 ? 10.206 -2.446 -0.725 1.00 90.81 95 ARG A CA 1
ATOM 770 C C . ARG A 1 95 ? 10.859 -3.822 -0.565 1.00 90.81 95 ARG A C 1
ATOM 772 O O . ARG A 1 95 ? 12.004 -3.988 -0.977 1.00 90.81 95 ARG A O 1
ATOM 779 N N . HIS A 1 96 ? 10.155 -4.800 0.005 1.00 87.25 96 HIS A N 1
ATOM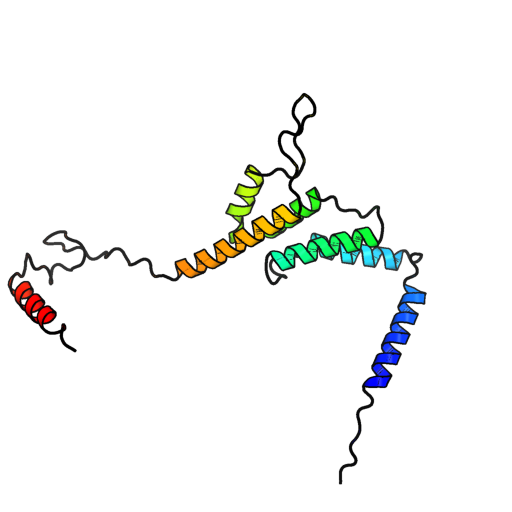 780 C CA . HIS A 1 96 ? 10.670 -6.165 0.134 1.00 87.25 96 HIS A CA 1
ATOM 781 C C . HIS A 1 96 ? 10.821 -6.887 -1.211 1.00 87.25 96 HIS A C 1
ATOM 783 O O . HIS A 1 96 ? 11.631 -7.807 -1.307 1.00 87.25 96 HIS A O 1
ATOM 789 N N . ASN A 1 97 ? 10.099 -6.461 -2.253 1.00 88.69 97 ASN A N 1
ATOM 790 C CA . ASN A 1 97 ? 10.227 -7.015 -3.593 1.00 88.69 97 ASN A CA 1
ATOM 791 C C . ASN A 1 97 ? 11.213 -6.167 -4.427 1.00 88.69 97 ASN A C 1
ATOM 793 O O . ASN A 1 97 ? 10.921 -5.004 -4.727 1.00 88.69 97 ASN A O 1
ATOM 797 N N . PRO A 1 98 ? 12.359 -6.731 -4.866 1.00 87.62 98 PRO A N 1
ATOM 798 C CA . PRO A 1 98 ? 13.377 -5.988 -5.613 1.00 87.62 98 PRO A CA 1
ATOM 799 C C . PRO A 1 98 ? 12.855 -5.304 -6.882 1.00 87.62 98 PRO A C 1
ATOM 801 O O . PRO A 1 98 ? 13.358 -4.246 -7.261 1.00 87.62 98 PRO A O 1
ATOM 804 N N . SER A 1 99 ? 11.821 -5.867 -7.514 1.00 89.69 99 SER A N 1
ATOM 805 C CA . SER A 1 99 ? 11.218 -5.329 -8.741 1.00 89.69 99 SER A CA 1
ATOM 806 C C . SER A 1 99 ? 10.618 -3.934 -8.539 1.00 89.69 99 SER A C 1
ATOM 808 O O . SER A 1 99 ? 10.598 -3.130 -9.468 1.00 89.69 99 SER A O 1
ATOM 810 N N . PHE A 1 100 ? 10.181 -3.613 -7.318 1.00 93.44 100 PHE A N 1
ATOM 811 C CA . PHE A 1 100 ? 9.594 -2.316 -6.977 1.00 93.44 100 PHE A CA 1
ATOM 812 C C . PHE A 1 100 ? 10.612 -1.307 -6.427 1.00 93.44 100 PHE A C 1
ATOM 814 O O . PHE A 1 100 ? 10.244 -0.163 -6.160 1.00 93.44 100 PHE A O 1
ATOM 821 N N . GLY A 1 101 ? 11.895 -1.663 -6.287 1.00 91.38 101 GLY A N 1
ATOM 822 C CA . GLY A 1 101 ? 12.902 -0.789 -5.670 1.00 91.38 101 GLY A CA 1
ATOM 823 C C . GLY A 1 101 ? 13.041 0.576 -6.358 1.00 91.38 101 GLY A C 1
ATOM 824 O O . GLY A 1 101 ? 13.065 1.617 -5.692 1.00 91.38 101 GLY A O 1
ATOM 825 N N . THR A 1 102 ? 13.061 0.592 -7.696 1.00 91.94 102 THR A N 1
ATOM 826 C CA . THR A 1 102 ? 13.118 1.833 -8.489 1.00 91.94 102 THR A CA 1
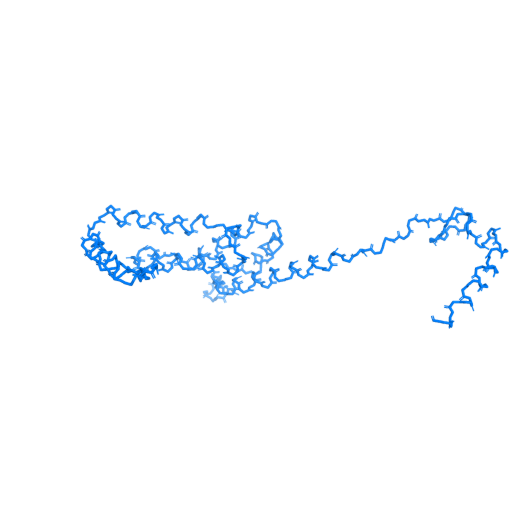ATOM 827 C C . THR A 1 102 ? 11.856 2.668 -8.306 1.00 91.94 102 THR A C 1
ATOM 829 O O . THR A 1 102 ? 11.956 3.875 -8.087 1.00 91.94 102 THR A O 1
ATOM 832 N N . PHE A 1 103 ? 10.682 2.028 -8.331 1.00 95.06 103 PHE A N 1
ATO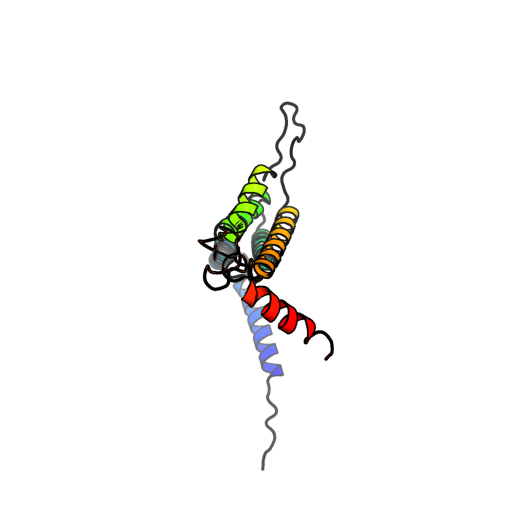M 833 C CA . PHE A 1 103 ? 9.402 2.694 -8.099 1.00 95.06 103 PHE A CA 1
ATOM 834 C C . PHE A 1 103 ? 9.380 3.366 -6.723 1.00 95.06 103 PHE A C 1
ATOM 836 O O . PHE A 1 103 ? 9.239 4.584 -6.663 1.00 95.06 103 PHE A O 1
ATOM 843 N N . VAL A 1 104 ? 9.630 2.619 -5.641 1.00 94.38 104 VAL A N 1
ATOM 844 C CA . VAL A 1 104 ? 9.594 3.140 -4.261 1.00 94.38 104 VAL A CA 1
ATOM 845 C C . VAL A 1 104 ? 10.572 4.301 -4.074 1.00 94.38 104 VAL A C 1
ATOM 847 O O . VAL A 1 104 ? 10.236 5.297 -3.435 1.00 94.38 104 VAL A O 1
ATOM 850 N N . THR A 1 105 ? 11.767 4.207 -4.662 1.00 93.00 105 THR A N 1
ATOM 851 C CA . THR A 1 105 ? 12.767 5.285 -4.600 1.00 93.00 105 THR A CA 1
ATOM 852 C C . THR A 1 105 ? 12.285 6.536 -5.332 1.00 93.00 105 THR A C 1
ATOM 854 O O . THR A 1 105 ? 12.294 7.624 -4.765 1.00 93.00 105 THR A O 1
ATOM 857 N N . SER A 1 106 ? 11.823 6.387 -6.576 1.00 93.50 106 SER A N 1
ATOM 858 C CA . SER A 1 106 ? 11.330 7.512 -7.379 1.00 93.50 106 SER A CA 1
ATOM 859 C C . SER A 1 106 ? 10.084 8.169 -6.773 1.00 93.50 106 SER A C 1
ATOM 861 O O . SER A 1 106 ? 9.955 9.394 -6.777 1.00 93.50 106 SER A O 1
ATOM 863 N N . PHE A 1 107 ? 9.201 7.364 -6.182 1.00 94.19 107 PHE A N 1
ATOM 864 C CA . PHE A 1 107 ? 8.002 7.829 -5.504 1.00 94.19 107 PHE A CA 1
ATOM 865 C C . PHE A 1 107 ? 8.360 8.649 -4.261 1.00 94.19 107 PHE A C 1
ATOM 867 O O . PHE A 1 107 ? 7.880 9.766 -4.118 1.00 94.19 107 PHE A O 1
ATOM 874 N N . GLY A 1 108 ? 9.277 8.160 -3.418 1.00 89.69 108 GLY A N 1
ATOM 875 C CA . GLY A 1 108 ? 9.720 8.885 -2.221 1.00 89.69 108 GLY A CA 1
ATOM 876 C C . GLY A 1 108 ? 10.470 10.193 -2.501 1.00 89.69 108 GLY A C 1
ATOM 877 O O . GLY A 1 108 ? 10.510 11.061 -1.638 1.00 89.69 108 GLY A O 1
ATOM 878 N N . ILE A 1 109 ? 11.053 10.356 -3.694 1.00 90.94 109 ILE A N 1
ATOM 879 C CA . ILE A 1 109 ? 11.679 11.620 -4.120 1.00 90.94 109 ILE A CA 1
ATOM 880 C C . ILE A 1 109 ? 10.628 12.620 -4.622 1.00 90.94 109 ILE A C 1
ATOM 882 O O . ILE A 1 109 ? 10.777 13.823 -4.430 1.00 90.94 109 ILE A O 1
ATOM 886 N N . SER A 1 110 ? 9.584 12.135 -5.299 1.00 91.06 110 SER A N 1
ATOM 887 C CA . SER A 1 110 ? 8.608 12.980 -6.003 1.00 91.06 110 SER A CA 1
ATOM 888 C C . SER A 1 110 ? 7.340 13.289 -5.208 1.00 91.06 110 SER A C 1
ATOM 890 O O . SER A 1 110 ? 6.606 14.209 -5.570 1.00 91.06 110 SER A O 1
ATOM 892 N N . LYS A 1 111 ? 7.054 12.520 -4.157 1.00 93.00 111 LYS A N 1
ATOM 893 C CA . LYS A 1 111 ? 5.839 12.621 -3.348 1.00 93.00 111 LYS A CA 1
ATOM 894 C C . LYS A 1 111 ? 6.194 12.709 -1.872 1.00 93.00 111 LYS A C 1
ATOM 896 O O . LYS A 1 111 ? 7.144 12.081 -1.414 1.00 93.00 111 LYS A O 1
ATOM 901 N N . SER A 1 112 ? 5.383 13.447 -1.122 1.00 92.38 112 SER A N 1
ATOM 902 C CA . SER A 1 112 ? 5.472 13.503 0.334 1.00 92.38 112 SER A CA 1
ATOM 903 C C . SER A 1 112 ? 4.319 12.750 0.976 1.00 92.38 112 SER A C 1
ATOM 905 O O . SER A 1 112 ? 3.195 12.794 0.487 1.00 92.38 112 SER A O 1
ATOM 907 N N . LEU A 1 113 ? 4.593 12.082 2.095 1.00 91.81 113 LEU A N 1
ATOM 908 C CA . LEU A 1 113 ? 3.575 11.396 2.898 1.00 91.81 113 LEU A CA 1
ATOM 909 C C . LEU A 1 113 ? 2.698 12.369 3.690 1.00 91.81 113 LEU A C 1
ATOM 911 O O . LEU A 1 113 ? 1.575 12.038 4.050 1.00 91.81 113 LEU A O 1
ATOM 915 N N . VAL A 1 114 ? 3.220 13.559 3.979 1.00 92.38 114 VAL A N 1
ATOM 916 C CA . VAL A 1 114 ? 2.527 14.620 4.716 1.00 92.38 114 VAL A CA 1
ATOM 917 C C . VAL A 1 114 ? 2.611 15.925 3.939 1.00 92.38 114 VAL A C 1
ATOM 919 O O . VAL A 1 114 ? 3.543 16.131 3.162 1.00 92.38 114 VAL A O 1
ATOM 922 N N . ALA A 1 115 ? 1.646 16.816 4.136 1.00 91.94 115 ALA A N 1
ATOM 923 C CA . ALA A 1 115 ? 1.708 18.131 3.517 1.00 91.94 115 ALA A CA 1
ATOM 924 C C . ALA A 1 115 ? 2.941 18.902 4.019 1.00 91.94 115 ALA A C 1
ATOM 926 O O . ALA A 1 115 ? 3.199 18.956 5.222 1.00 91.94 115 ALA A O 1
ATOM 927 N N . ILE A 1 116 ? 3.696 19.494 3.095 1.00 90.50 116 ILE A N 1
ATOM 928 C CA . ILE A 1 116 ? 4.801 20.405 3.401 1.00 90.50 116 ILE A CA 1
ATOM 929 C C . ILE A 1 116 ? 4.303 21.824 3.176 1.00 90.50 116 ILE A C 1
ATOM 931 O O . ILE A 1 116 ? 3.680 22.107 2.151 1.00 90.50 116 ILE A O 1
ATOM 935 N N . THR A 1 117 ? 4.570 22.703 4.136 1.00 93.31 117 THR A N 1
ATOM 936 C CA . THR A 1 117 ? 4.182 24.112 4.096 1.00 93.31 117 THR A CA 1
ATOM 937 C C . THR A 1 117 ? 5.399 25.027 3.974 1.00 93.31 117 THR A C 1
ATOM 939 O O . THR A 1 117 ? 6.516 24.665 4.350 1.00 93.31 117 THR A O 1
ATOM 942 N N . ASN A 1 118 ? 5.203 26.219 3.408 1.00 91.50 118 ASN A N 1
ATOM 943 C CA . ASN A 1 118 ? 6.198 27.291 3.438 1.00 91.50 118 ASN A CA 1
ATOM 944 C C . ASN A 1 118 ? 6.197 28.010 4.806 1.00 91.50 118 ASN A C 1
ATOM 946 O O . ASN A 1 118 ? 5.363 27.747 5.672 1.00 91.50 118 ASN A O 1
ATOM 950 N N . ALA A 1 119 ? 7.110 28.970 4.982 1.00 89.31 119 ALA A N 1
ATOM 951 C CA . ALA A 1 119 ? 7.186 29.798 6.191 1.00 89.31 119 ALA A CA 1
ATOM 952 C C . ALA A 1 119 ? 5.912 30.628 6.470 1.00 89.31 119 ALA A C 1
ATOM 954 O O . ALA A 1 119 ? 5.711 31.064 7.599 1.00 89.31 119 ALA A O 1
ATOM 955 N N . ASN A 1 120 ? 5.054 30.819 5.464 1.00 87.94 120 ASN A N 1
ATOM 956 C CA . ASN A 1 120 ? 3.799 31.562 5.567 1.00 87.94 120 ASN A CA 1
ATOM 957 C C . ASN A 1 120 ? 2.602 30.656 5.914 1.00 87.94 120 ASN A C 1
ATOM 959 O O . ASN A 1 120 ? 1.502 31.158 6.122 1.00 87.94 120 ASN A O 1
ATOM 963 N N . GLY A 1 121 ? 2.806 29.335 5.989 1.00 85.50 121 GLY A N 1
ATOM 964 C CA . GLY A 1 121 ? 1.758 28.349 6.251 1.00 85.50 121 GLY A CA 1
ATOM 965 C C . GLY A 1 121 ? 1.038 27.815 5.007 1.00 85.50 121 GLY A C 1
ATOM 966 O O . GLY A 1 121 ? 0.188 26.938 5.150 1.00 85.50 121 GLY A O 1
ATOM 967 N N . ASP A 1 122 ? 1.385 28.263 3.796 1.00 89.38 122 ASP A N 1
ATOM 968 C CA . ASP A 1 122 ? 0.789 27.744 2.559 1.00 89.38 122 ASP A CA 1
ATOM 969 C C . ASP A 1 122 ? 1.375 26.376 2.204 1.00 89.38 122 ASP A C 1
ATOM 971 O O . ASP A 1 122 ? 2.587 26.161 2.294 1.00 89.38 122 ASP A O 1
ATOM 975 N N . ILE A 1 123 ? 0.526 25.459 1.739 1.00 89.81 123 ILE A N 1
ATOM 976 C CA . ILE A 1 123 ? 0.937 24.116 1.312 1.00 89.81 123 ILE A CA 1
ATOM 977 C C . ILE A 1 123 ? 1.743 24.217 0.009 1.00 89.81 123 ILE A C 1
ATOM 979 O O . ILE A 1 123 ? 1.207 24.567 -1.040 1.00 89.81 123 ILE A O 1
ATOM 983 N N . THR A 1 124 ? 3.029 23.873 0.066 1.00 89.88 124 THR A N 1
ATOM 984 C CA . THR A 1 124 ? 3.935 23.818 -1.094 1.00 89.88 124 THR A CA 1
ATOM 985 C C . THR A 1 124 ? 3.936 22.453 -1.765 1.00 89.88 124 THR A C 1
ATOM 987 O O . THR A 1 124 ? 4.139 22.361 -2.974 1.00 89.88 124 THR A O 1
ATOM 990 N N . MET A 1 125 ? 3.684 21.390 -1.001 1.00 88.62 125 MET A N 1
ATOM 991 C CA . MET A 1 125 ? 3.511 20.042 -1.527 1.00 88.62 125 MET A CA 1
ATOM 992 C C . MET A 1 125 ? 2.422 19.321 -0.728 1.00 88.62 125 MET A C 1
ATOM 994 O O . MET A 1 125 ? 2.582 19.162 0.484 1.00 88.62 125 MET A O 1
ATOM 998 N N . PRO A 1 126 ? 1.320 18.885 -1.363 1.00 91.50 126 PRO A N 1
ATOM 999 C CA . PRO A 1 126 ? 0.281 18.138 -0.669 1.00 91.50 126 PRO A CA 1
ATOM 1000 C C . PRO A 1 126 ? 0.800 16.766 -0.226 1.00 91.50 126 PRO A C 1
ATOM 1002 O O . PRO A 1 126 ? 1.670 16.173 -0.871 1.00 91.50 126 PRO A O 1
ATOM 1005 N N . GLY A 1 127 ? 0.251 16.264 0.881 1.00 92.56 127 GLY A N 1
ATOM 1006 C CA . GLY A 1 127 ? 0.452 14.877 1.288 1.00 92.56 127 GLY A CA 1
ATOM 1007 C C . GLY A 1 127 ? -0.245 13.943 0.305 1.00 92.56 127 GLY A C 1
ATOM 1008 O O . GLY A 1 127 ? -1.355 14.230 -0.139 1.00 92.56 127 GLY A O 1
ATOM 1009 N N . VAL A 1 128 ? 0.422 12.852 -0.054 1.00 95.44 128 VAL A N 1
ATOM 1010 C CA . VAL A 1 128 ? -0.128 11.856 -0.971 1.00 95.44 128 VAL A CA 1
ATOM 1011 C C . VAL A 1 128 ? -1.197 11.021 -0.282 1.00 95.44 128 VAL A C 1
ATOM 1013 O O . VAL A 1 128 ? -1.057 10.640 0.883 1.00 95.44 128 VAL A O 1
ATOM 1016 N N . THR A 1 129 ? -2.248 10.708 -1.027 1.00 96.19 129 THR A N 1
ATOM 1017 C CA . THR A 1 129 ? -3.314 9.826 -0.554 1.00 96.19 129 THR A CA 1
ATOM 1018 C C . THR A 1 129 ? -2.960 8.356 -0.774 1.00 96.19 129 THR A C 1
ATOM 1020 O O . THR A 1 129 ? -2.099 7.991 -1.591 1.00 96.19 129 THR A O 1
ATOM 1023 N N . PHE A 1 130 ? -3.650 7.471 -0.060 1.00 96.69 130 PHE A N 1
ATOM 1024 C CA . PHE A 1 130 ? -3.520 6.034 -0.260 1.00 96.69 130 PHE A CA 1
ATOM 1025 C C . PHE A 1 130 ? -3.943 5.619 -1.668 1.00 96.69 130 PHE A C 1
ATOM 1027 O O . PHE A 1 130 ? -3.219 4.876 -2.327 1.00 96.69 130 PHE A O 1
ATOM 1034 N N . GLN A 1 131 ? -5.054 6.165 -2.161 1.00 96.44 131 GLN A N 1
ATOM 1035 C CA . GLN A 1 131 ? -5.573 5.851 -3.489 1.00 96.44 131 GLN A CA 1
ATOM 1036 C C . GLN A 1 131 ? -4.591 6.248 -4.601 1.00 96.44 131 GLN A C 1
ATOM 1038 O O . GLN A 1 131 ? -4.322 5.449 -5.497 1.00 96.44 131 GLN A O 1
ATOM 1043 N N . GLU A 1 132 ? -4.002 7.446 -4.534 1.00 96.19 132 GLU A N 1
ATOM 1044 C CA . GLU A 1 132 ? -2.971 7.874 -5.491 1.00 96.19 132 GLU A CA 1
ATOM 1045 C C . GLU A 1 132 ? -1.747 6.954 -5.461 1.00 96.19 132 GLU A C 1
ATOM 1047 O O . GLU A 1 132 ? -1.202 6.600 -6.509 1.00 96.19 132 GLU A O 1
ATOM 1052 N N . THR A 1 133 ? -1.323 6.547 -4.262 1.00 96.88 133 THR A N 1
ATOM 1053 C CA . THR A 1 133 ? -0.186 5.636 -4.092 1.00 96.88 133 THR A CA 1
ATOM 1054 C C . THR A 1 133 ? -0.484 4.255 -4.677 1.00 96.88 133 THR A C 1
ATOM 1056 O O . THR A 1 133 ? 0.359 3.690 -5.377 1.00 96.88 133 THR A O 1
ATOM 1059 N N . LEU A 1 134 ? -1.681 3.722 -4.422 1.00 97.44 134 LEU A N 1
ATOM 1060 C CA . LEU A 1 134 ? -2.125 2.422 -4.917 1.00 97.44 134 LEU A CA 1
ATOM 1061 C C . LEU A 1 134 ? -2.175 2.406 -6.447 1.00 97.44 134 LEU A C 1
ATOM 1063 O O . LEU A 1 134 ? -1.577 1.530 -7.068 1.00 97.44 134 LEU A O 1
ATOM 1067 N N . LEU A 1 135 ? -2.803 3.413 -7.061 1.00 97.12 135 LEU A N 1
ATOM 1068 C CA . LEU A 1 135 ? -2.883 3.530 -8.520 1.00 97.12 135 LEU A CA 1
ATOM 1069 C C . LEU A 1 135 ? -1.496 3.643 -9.166 1.00 97.12 135 LEU A C 1
ATOM 1071 O O . LEU A 1 135 ? -1.226 2.978 -10.167 1.00 97.12 135 LEU A O 1
ATOM 1075 N N . ALA A 1 136 ? -0.590 4.429 -8.576 1.00 96.75 136 ALA A N 1
ATOM 1076 C CA . ALA A 1 136 ? 0.784 4.542 -9.063 1.00 96.75 136 ALA A CA 1
ATOM 1077 C C . ALA A 1 136 ? 1.548 3.208 -8.972 1.00 96.75 136 ALA A C 1
ATOM 1079 O O . ALA A 1 136 ? 2.326 2.871 -9.865 1.00 96.75 136 ALA A O 1
ATOM 1080 N N . ALA A 1 137 ? 1.321 2.434 -7.909 1.00 96.56 137 ALA A N 1
ATOM 1081 C CA . ALA A 1 137 ? 1.953 1.133 -7.728 1.00 96.56 137 ALA A CA 1
ATOM 1082 C C . ALA A 1 137 ? 1.378 0.060 -8.673 1.00 96.56 137 ALA A C 1
ATOM 1084 O O . ALA A 1 137 ? 2.139 -0.764 -9.181 1.00 96.56 137 ALA A O 1
ATOM 1085 N N . ILE A 1 138 ? 0.072 0.093 -8.960 1.00 96.44 138 ILE A N 1
ATOM 1086 C CA . ILE A 1 138 ? -0.571 -0.773 -9.963 1.00 96.44 138 ILE A CA 1
ATOM 1087 C C . ILE A 1 138 ? 0.003 -0.489 -11.358 1.00 96.44 138 ILE A C 1
ATOM 1089 O O . ILE A 1 138 ? 0.379 -1.416 -12.076 1.00 96.44 138 ILE A O 1
ATOM 1093 N N . ASP A 1 139 ? 0.151 0.787 -11.729 1.00 95.88 139 ASP A N 1
ATOM 1094 C CA . ASP A 1 139 ? 0.795 1.172 -12.990 1.00 95.88 139 ASP A CA 1
ATOM 1095 C C . ASP A 1 139 ? 2.255 0.684 -13.057 1.00 95.88 139 ASP A C 1
ATOM 1097 O O . ASP A 1 139 ? 2.699 0.153 -14.078 1.00 95.88 139 ASP A O 1
ATOM 1101 N N . ALA A 1 140 ? 3.001 0.779 -11.951 1.00 94.62 140 ALA A N 1
ATOM 1102 C CA . ALA A 1 140 ? 4.356 0.240 -11.871 1.00 94.62 140 ALA A CA 1
ATOM 1103 C C . ALA A 1 140 ? 4.391 -1.288 -12.058 1.00 94.62 140 ALA A C 1
ATOM 1105 O O . ALA A 1 140 ? 5.223 -1.789 -12.818 1.00 94.62 140 ALA A O 1
ATOM 1106 N N . GLU A 1 141 ? 3.478 -2.029 -11.426 1.00 95.38 141 GLU A N 1
ATOM 1107 C CA . GLU A 1 141 ? 3.354 -3.480 -11.601 1.00 95.38 141 GLU A CA 1
ATOM 1108 C C . GLU A 1 141 ? 3.055 -3.848 -13.063 1.00 95.38 141 GLU A C 1
ATOM 1110 O O . GLU A 1 141 ? 3.688 -4.746 -13.627 1.00 95.38 141 GLU A O 1
ATOM 1115 N N . LEU A 1 142 ? 2.145 -3.118 -13.713 1.00 94.12 142 LEU A N 1
ATOM 1116 C CA . LEU A 1 142 ? 1.816 -3.320 -15.122 1.00 94.12 142 LEU A CA 1
ATOM 1117 C C . LEU A 1 142 ? 3.041 -3.101 -16.022 1.00 94.12 142 LEU A C 1
ATOM 1119 O O . LEU A 1 142 ? 3.336 -3.932 -16.884 1.00 94.12 142 LEU A O 1
ATOM 1123 N N . ARG A 1 143 ? 3.802 -2.022 -15.800 1.00 92.06 143 ARG A N 1
ATOM 1124 C CA . ARG A 1 143 ? 5.044 -1.753 -16.547 1.00 92.06 143 ARG A CA 1
ATOM 1125 C C . ARG A 1 143 ? 6.081 -2.852 -16.342 1.00 92.06 143 ARG A C 1
ATOM 1127 O O . ARG A 1 143 ? 6.742 -3.243 -17.303 1.00 92.06 143 ARG A O 1
ATOM 1134 N N . LEU A 1 144 ? 6.218 -3.377 -15.124 1.00 90.00 144 LEU A N 1
ATOM 1135 C CA . LEU A 1 144 ? 7.110 -4.503 -14.834 1.00 90.00 144 LEU A CA 1
ATOM 1136 C C . LEU A 1 144 ? 6.690 -5.759 -15.609 1.00 90.00 144 LEU A C 1
ATOM 1138 O O . LEU A 1 144 ? 7.533 -6.378 -16.260 1.00 90.00 144 LEU A O 1
ATOM 1142 N N . LYS A 1 145 ? 5.393 -6.090 -15.618 1.00 89.25 145 LYS A N 1
ATOM 1143 C CA . LYS A 1 145 ? 4.834 -7.225 -16.376 1.00 89.25 145 LYS A CA 1
ATOM 1144 C C . LYS A 1 145 ? 5.063 -7.077 -17.890 1.00 89.25 145 LYS A C 1
ATOM 1146 O O . LYS A 1 145 ? 5.474 -8.033 -18.555 1.00 89.25 145 LYS A O 1
ATOM 1151 N N . LEU A 1 146 ? 4.879 -5.876 -18.443 1.00 87.88 146 LEU A N 1
ATOM 1152 C CA . LEU A 1 146 ? 5.123 -5.586 -19.865 1.00 87.88 146 LEU A CA 1
ATOM 1153 C C . LEU A 1 146 ? 6.614 -5.662 -20.233 1.00 87.88 146 LEU A C 1
ATOM 1155 O O . LEU A 1 146 ? 6.977 -6.232 -21.265 1.00 87.88 146 LEU A O 1
ATOM 1159 N N . ASN A 1 147 ? 7.493 -5.135 -19.381 1.00 80.75 147 ASN A N 1
ATOM 1160 C CA . ASN A 1 147 ? 8.941 -5.182 -19.592 1.00 80.75 147 ASN A CA 1
ATOM 1161 C C . ASN A 1 147 ? 9.502 -6.605 -19.459 1.00 80.75 147 ASN A C 1
ATOM 1163 O O . ASN A 1 147 ? 10.389 -6.990 -20.217 1.00 80.75 147 ASN A O 1
ATOM 1167 N N . ALA A 1 148 ? 8.956 -7.418 -18.551 1.00 76.62 148 ALA A N 1
ATOM 1168 C CA . ALA A 1 148 ? 9.287 -8.839 -18.462 1.00 76.62 148 ALA A CA 1
ATOM 1169 C C . ALA A 1 148 ? 8.862 -9.596 -19.734 1.00 76.62 148 ALA A C 1
ATOM 1171 O O . ALA A 1 148 ? 9.612 -10.423 -20.253 1.00 76.62 148 ALA A O 1
ATOM 1172 N N . SER A 1 149 ? 7.697 -9.252 -20.287 1.00 64.19 149 SER A N 1
ATOM 1173 C CA . SER A 1 149 ? 7.188 -9.844 -21.529 1.00 64.19 149 SER A CA 1
ATOM 1174 C C . SER A 1 149 ? 8.051 -9.471 -22.742 1.00 64.19 149 SER A C 1
ATOM 1176 O O . SER A 1 149 ? 8.327 -10.320 -23.588 1.00 64.19 149 SER A O 1
ATOM 1178 N N . THR A 1 150 ? 8.552 -8.233 -22.816 1.00 59.41 150 THR A N 1
ATOM 1179 C CA . THR A 1 150 ? 9.442 -7.782 -23.904 1.00 59.41 150 THR A CA 1
ATOM 1180 C C . THR A 1 150 ? 10.893 -8.248 -23.745 1.00 59.41 150 THR A C 1
ATOM 1182 O O . THR A 1 150 ? 11.577 -8.439 -24.750 1.00 59.41 150 THR A O 1
ATOM 1185 N N . ALA A 1 151 ? 11.359 -8.526 -22.522 1.00 55.44 151 ALA A N 1
ATOM 1186 C CA . ALA A 1 151 ? 12.683 -9.104 -22.262 1.00 55.44 151 ALA A CA 1
ATOM 1187 C C . ALA A 1 151 ? 12.836 -10.555 -22.766 1.00 55.44 151 ALA A C 1
ATOM 1189 O O . ALA A 1 151 ? 13.961 -11.031 -22.920 1.00 55.44 151 ALA A O 1
ATOM 1190 N N . SER A 1 152 ? 11.725 -11.241 -23.066 1.00 52.78 152 SER A N 1
ATOM 1191 C CA . SER A 1 152 ? 11.722 -12.563 -23.711 1.00 52.78 152 SER A CA 1
ATOM 1192 C C . SER A 1 152 ? 12.060 -12.522 -25.208 1.00 52.78 152 SER A C 1
ATOM 1194 O O . SER A 1 152 ? 12.315 -13.565 -25.811 1.00 52.78 152 SER A O 1
ATOM 1196 N N . GLN A 1 153 ? 12.116 -11.335 -25.827 1.00 49.53 153 GLN A N 1
ATOM 1197 C CA . GLN A 1 153 ? 12.672 -11.223 -27.168 1.00 49.53 153 GLN A CA 1
ATOM 1198 C C . GLN A 1 153 ? 14.188 -11.404 -27.073 1.00 49.53 153 GLN A C 1
ATOM 1200 O O . GLN A 1 153 ? 14.849 -10.610 -26.394 1.00 49.53 153 GLN A O 1
ATOM 1205 N N . PRO A 1 154 ? 14.778 -12.414 -27.744 1.00 46.81 154 PRO A N 1
ATOM 1206 C CA . PRO A 1 154 ? 16.220 -12.550 -27.762 1.00 46.81 154 PRO A CA 1
ATOM 1207 C C . PRO A 1 154 ? 16.770 -11.256 -28.349 1.00 46.81 154 PRO A C 1
ATOM 1209 O O . PRO A 1 154 ? 16.545 -10.951 -29.524 1.00 46.81 154 PRO A O 1
ATOM 1212 N N . ARG A 1 155 ? 17.486 -10.475 -27.528 1.00 53.09 155 ARG A N 1
ATOM 1213 C CA . ARG A 1 155 ? 18.372 -9.430 -28.037 1.00 53.09 155 ARG A CA 1
ATOM 1214 C C . ARG A 1 155 ? 19.202 -10.124 -29.103 1.00 53.09 155 ARG A C 1
ATOM 1216 O O . ARG A 1 155 ? 19.978 -11.013 -28.756 1.00 53.09 155 ARG A O 1
ATOM 1223 N N . ARG A 1 156 ? 18.968 -9.811 -30.386 1.00 51.03 156 ARG A N 1
ATOM 1224 C CA . ARG A 1 156 ? 19.733 -10.400 -31.489 1.00 51.03 156 ARG A CA 1
ATOM 1225 C C . ARG A 1 156 ? 21.188 -10.228 -31.101 1.00 51.03 156 ARG A C 1
ATOM 1227 O O . ARG A 1 156 ? 21.642 -9.090 -30.978 1.00 51.03 156 ARG A O 1
ATOM 1234 N N . ALA A 1 157 ? 21.859 -11.340 -30.810 1.00 52.97 157 ALA A N 1
ATOM 1235 C CA . ALA A 1 157 ? 23.253 -11.314 -30.432 1.00 52.97 157 ALA A CA 1
ATOM 1236 C C . ALA A 1 157 ? 23.964 -10.483 -31.498 1.00 52.97 157 ALA A C 1
ATOM 1238 O O . ALA A 1 157 ? 23.860 -10.782 -32.692 1.00 52.97 157 ALA A O 1
ATOM 1239 N N . ILE A 1 158 ? 24.615 -9.396 -31.079 1.00 56.28 158 ILE A N 1
ATOM 1240 C CA . ILE A 1 158 ? 25.563 -8.695 -31.937 1.00 56.28 158 ILE A CA 1
ATOM 1241 C C . ILE A 1 158 ? 26.512 -9.796 -32.398 1.00 56.28 158 ILE A C 1
ATOM 1243 O O . ILE A 1 158 ? 27.152 -10.424 -31.557 1.00 56.28 158 ILE A O 1
ATOM 1247 N N . CYS A 1 159 ? 26.485 -10.128 -33.693 1.00 54.81 159 CYS A N 1
ATOM 1248 C CA . CYS A 1 159 ? 27.229 -11.257 -34.241 1.00 54.81 159 CYS A CA 1
ATOM 1249 C C . CYS A 1 159 ? 28.699 -11.111 -33.837 1.00 54.81 159 CYS A C 1
ATOM 1251 O O . CYS A 1 159 ? 29.423 -10.311 -34.420 1.00 54.81 159 CYS A O 1
ATOM 1253 N N . SER A 1 160 ? 29.130 -11.887 -32.840 1.00 61.50 160 SER A N 1
ATOM 1254 C CA . SER A 1 160 ? 30.488 -11.867 -32.282 1.00 61.50 160 SER A CA 1
ATOM 1255 C C . SER A 1 160 ? 31.517 -12.498 -33.220 1.00 61.50 160 SER A C 1
ATOM 1257 O O . SER A 1 160 ? 32.711 -12.528 -32.928 1.00 61.50 160 SER A O 1
ATOM 1259 N N . VAL A 1 161 ? 31.059 -13.016 -34.359 1.00 72.44 161 VAL A N 1
ATOM 1260 C CA . VAL A 1 161 ? 31.902 -13.614 -35.383 1.00 72.44 161 VAL A CA 1
ATOM 1261 C C . VAL A 1 161 ? 32.482 -12.500 -36.250 1.00 72.44 161 VAL A C 1
ATOM 1263 O O . VAL A 1 161 ? 31.792 -11.941 -37.104 1.00 72.44 161 VAL A O 1
ATOM 1266 N N . PHE A 1 162 ? 33.760 -12.199 -36.038 1.00 76.88 162 PHE A N 1
ATOM 1267 C CA . PHE A 1 162 ? 34.544 -11.300 -36.880 1.00 76.88 162 PHE A CA 1
ATOM 1268 C C . PHE A 1 162 ? 35.471 -12.102 -37.790 1.00 76.88 162 PHE A C 1
ATOM 1270 O O . PHE A 1 162 ? 36.110 -13.067 -37.371 1.00 76.88 162 PHE A O 1
ATOM 1277 N N . CYS A 1 163 ? 35.574 -11.684 -39.048 1.00 83.38 163 CYS A N 1
ATOM 1278 C CA . CYS A 1 163 ? 36.513 -12.278 -39.986 1.00 83.38 163 CYS A CA 1
ATOM 1279 C C . CYS A 1 163 ? 37.930 -11.748 -39.725 1.00 83.38 163 CYS A C 1
ATOM 1281 O O . CYS A 1 163 ? 38.161 -10.546 -39.818 1.00 83.38 163 CYS A O 1
ATOM 1283 N N . HIS A 1 164 ? 38.912 -12.619 -39.480 1.00 82.75 164 HIS A N 1
ATOM 1284 C CA . HIS A 1 164 ? 40.294 -12.176 -39.238 1.00 82.75 164 HIS A CA 1
ATOM 1285 C C . HIS A 1 164 ? 40.989 -11.614 -40.491 1.00 82.75 164 HIS A C 1
ATOM 1287 O O . HIS A 1 164 ? 41.972 -10.891 -40.364 1.00 82.75 164 HIS A O 1
ATOM 1293 N N . HIS A 1 165 ? 40.476 -11.909 -41.692 1.00 83.56 165 HIS A N 1
ATOM 1294 C CA . HIS A 1 165 ? 41.052 -11.439 -42.956 1.00 83.56 165 HIS A CA 1
ATOM 1295 C C . HIS A 1 165 ? 40.538 -10.054 -43.374 1.00 83.56 165 HIS A C 1
ATOM 1297 O O . HIS A 1 165 ? 41.332 -9.184 -43.707 1.00 83.56 165 HIS A O 1
ATOM 1303 N N . CYS A 1 166 ? 39.219 -9.822 -43.353 1.00 85.62 166 CYS A N 1
ATOM 1304 C CA . CYS A 1 166 ? 38.635 -8.538 -43.773 1.00 85.62 166 CYS A CA 1
ATOM 1305 C C . CYS A 1 166 ? 38.118 -7.675 -42.613 1.00 85.62 166 CYS A C 1
ATOM 1307 O O . CYS A 1 166 ? 37.599 -6.590 -42.859 1.00 85.62 166 CYS A O 1
ATOM 1309 N N . ARG A 1 167 ? 38.207 -8.166 -41.367 1.00 79.44 167 ARG A N 1
ATOM 1310 C CA . ARG A 1 167 ? 37.762 -7.505 -40.122 1.00 79.44 167 ARG A CA 1
ATOM 1311 C C . ARG A 1 167 ? 36.292 -7.073 -40.095 1.00 79.44 167 ARG A C 1
ATOM 1313 O O . ARG A 1 167 ? 35.880 -6.360 -39.187 1.00 79.44 167 ARG A O 1
ATOM 1320 N N . ALA A 1 168 ? 35.487 -7.533 -41.050 1.00 79.94 168 ALA A N 1
ATOM 1321 C CA . ALA A 1 168 ? 34.059 -7.259 -41.074 1.00 79.94 168 ALA A CA 1
ATOM 1322 C C . ALA A 1 168 ? 33.303 -8.267 -40.185 1.00 79.94 168 ALA A C 1
ATOM 1324 O O . ALA A 1 168 ? 33.673 -9.449 -40.149 1.00 79.94 168 ALA A O 1
ATOM 1325 N N . PRO A 1 169 ? 32.255 -7.819 -39.473 1.00 79.50 169 PRO A N 1
ATOM 1326 C CA . PRO A 1 169 ? 31.419 -8.693 -38.657 1.00 79.50 169 PRO A CA 1
ATOM 1327 C C . PRO A 1 169 ? 30.535 -9.607 -39.520 1.00 79.50 169 PRO A C 1
ATOM 1329 O O . PRO A 1 169 ? 30.249 -9.320 -40.684 1.00 79.50 169 PRO A O 1
ATOM 1332 N N . GLY A 1 170 ? 30.067 -10.707 -38.930 1.00 76.81 170 GLY A N 1
ATOM 1333 C CA . GLY A 1 170 ? 29.010 -11.556 -39.486 1.00 76.81 170 GLY A CA 1
ATOM 1334 C C . GLY A 1 170 ? 29.469 -12.738 -40.346 1.00 76.81 170 GLY A C 1
ATOM 1335 O O . GLY A 1 170 ? 28.624 -13.369 -40.974 1.00 76.81 170 GLY A O 1
ATOM 1336 N N . HIS A 1 171 ? 30.767 -13.060 -40.396 1.00 84.31 171 HIS A N 1
ATOM 1337 C CA . HIS A 1 171 ? 31.274 -14.274 -41.056 1.00 84.31 171 HIS A CA 1
ATOM 1338 C C . HIS A 1 171 ? 32.672 -14.671 -40.553 1.00 84.31 171 HIS A C 1
ATOM 1340 O O . HIS A 1 171 ? 33.427 -13.831 -40.063 1.00 84.31 171 HIS A O 1
ATOM 1346 N N . LYS A 1 172 ? 33.031 -15.954 -40.688 1.00 83.56 172 LYS A N 1
ATOM 1347 C CA . LYS A 1 172 ? 34.379 -16.468 -40.384 1.00 83.56 172 LYS A CA 1
ATOM 1348 C C . LYS A 1 172 ? 35.328 -16.244 -41.564 1.00 83.56 172 LYS A C 1
ATOM 1350 O O . LYS A 1 172 ? 34.893 -16.069 -42.699 1.00 83.56 172 LYS A O 1
ATOM 1355 N N . THR A 1 173 ? 36.634 -16.320 -41.312 1.00 82.12 173 THR A N 1
ATOM 1356 C CA . THR A 1 173 ? 37.677 -16.183 -42.344 1.00 82.12 173 THR A CA 1
ATOM 1357 C C . THR A 1 173 ? 37.498 -17.147 -43.522 1.00 82.12 173 THR A C 1
ATOM 1359 O O . THR A 1 173 ? 37.789 -16.779 -44.661 1.00 82.12 173 THR A O 1
ATOM 1362 N N . ASP A 1 174 ? 36.970 -18.347 -43.274 1.00 83.44 174 ASP A N 1
ATOM 1363 C CA . ASP A 1 174 ? 36.764 -19.375 -44.301 1.00 83.44 174 ASP A CA 1
ATOM 1364 C C . ASP A 1 174 ? 35.622 -19.057 -45.274 1.00 83.44 174 ASP A C 1
ATOM 1366 O O . ASP A 1 174 ? 35.627 -19.526 -46.414 1.00 83.44 174 ASP A O 1
ATOM 1370 N N . ASP A 1 175 ? 34.695 -18.192 -44.864 1.00 79.19 175 ASP A N 1
ATOM 1371 C CA . ASP A 1 175 ? 33.540 -17.749 -45.652 1.00 79.19 175 ASP A CA 1
ATOM 1372 C C . ASP A 1 175 ? 33.707 -16.313 -46.169 1.00 79.19 175 ASP A C 1
ATOM 1374 O O . ASP A 1 175 ? 32.771 -15.690 -46.674 1.00 79.19 175 ASP A O 1
ATOM 1378 N N . CYS A 1 176 ? 34.916 -15.761 -46.050 1.00 84.81 176 CYS A N 1
ATOM 1379 C CA . CYS A 1 176 ? 35.205 -14.401 -46.463 1.00 84.81 176 CYS A CA 1
ATOM 1380 C C . CYS A 1 176 ? 35.244 -14.280 -47.984 1.00 84.81 176 CYS A C 1
ATOM 1382 O O . CYS A 1 176 ? 36.171 -14.759 -48.630 1.00 84.81 176 CYS A O 1
ATOM 1384 N N . PHE A 1 177 ? 34.293 -13.549 -48.563 1.00 86.62 177 PHE A N 1
ATOM 1385 C CA . PHE A 1 177 ? 34.258 -13.289 -50.0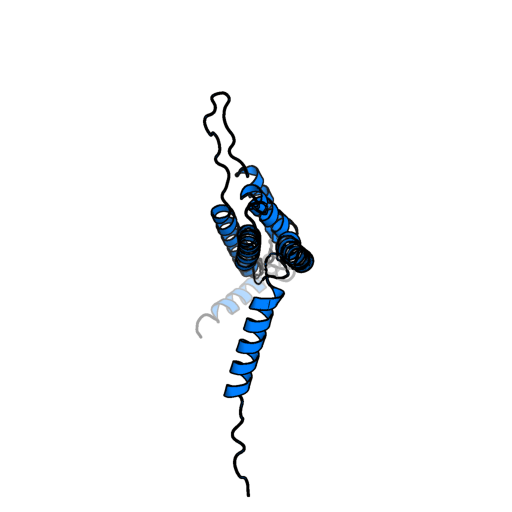06 1.00 86.62 177 PHE A CA 1
ATOM 1386 C C . PHE A 1 177 ? 35.400 -12.405 -50.523 1.00 86.62 177 PHE A C 1
ATOM 1388 O O . PHE A 1 177 ? 35.576 -12.309 -51.735 1.00 86.62 177 PHE A O 1
ATOM 1395 N N . VAL A 1 178 ? 36.154 -11.750 -49.633 1.00 83.62 178 VAL A N 1
ATOM 1396 C CA . VAL A 1 178 ? 37.389 -11.039 -50.002 1.00 83.62 178 VAL A CA 1
ATOM 1397 C C . VAL A 1 178 ? 38.531 -12.035 -50.218 1.00 83.62 178 VAL A C 1
ATOM 1399 O O . VAL A 1 178 ? 39.297 -11.876 -51.158 1.00 83.62 178 VAL A O 1
ATOM 1402 N N . LYS A 1 179 ? 38.619 -13.079 -49.380 1.00 84.38 179 LYS A N 1
ATOM 1403 C CA . LYS A 1 179 ? 39.615 -14.156 -49.507 1.00 84.38 179 LYS A CA 1
ATOM 1404 C C . LYS A 1 179 ? 39.226 -15.184 -50.580 1.00 84.38 179 LYS A C 1
ATOM 1406 O O . LYS A 1 179 ? 40.090 -15.680 -51.288 1.00 84.38 179 LYS A O 1
ATOM 1411 N N . TYR A 1 180 ? 37.929 -15.467 -50.701 1.00 85.38 180 TYR A N 1
ATOM 1412 C CA . TYR A 1 180 ? 37.343 -16.488 -51.576 1.00 85.38 180 TYR A CA 1
ATOM 1413 C C . TYR A 1 180 ? 36.261 -15.880 -52.495 1.00 85.38 180 TYR A C 1
ATOM 1415 O O . TYR A 1 180 ? 35.054 -16.086 -52.285 1.00 85.38 180 TYR A O 1
ATOM 1423 N N . PRO A 1 181 ? 36.643 -15.065 -53.496 1.00 81.25 181 PRO A N 1
ATOM 1424 C CA . PRO A 1 181 ? 35.701 -14.406 -54.405 1.00 81.25 181 PRO A CA 1
ATOM 1425 C C . PRO A 1 181 ? 34.863 -15.386 -55.247 1.00 81.25 181 PRO A C 1
ATOM 1427 O O . PRO A 1 181 ? 33.750 -15.053 -55.667 1.00 81.25 181 PRO A O 1
ATOM 1430 N N . GLU A 1 182 ? 35.333 -16.615 -55.451 1.00 78.44 182 GLU A N 1
ATOM 1431 C CA . GLU A 1 182 ? 34.613 -17.709 -56.105 1.00 78.44 182 GLU A CA 1
ATOM 1432 C C . GLU A 1 182 ? 33.367 -18.144 -55.317 1.00 78.44 182 GLU A C 1
ATOM 1434 O O . GLU A 1 182 ? 32.304 -18.366 -55.907 1.00 78.44 182 GLU A O 1
ATOM 1439 N N . LYS A 1 183 ? 33.427 -18.135 -53.976 1.00 79.44 183 LYS A N 1
ATOM 1440 C CA . LYS A 1 183 ? 32.279 -18.460 -53.110 1.00 79.44 183 LYS A CA 1
ATOM 1441 C C . LYS A 1 183 ? 31.170 -17.409 -53.192 1.00 79.44 183 LYS A C 1
ATOM 1443 O O . LYS A 1 183 ? 29.991 -17.734 -53.030 1.00 79.44 183 LYS A O 1
ATOM 1448 N N . ARG A 1 184 ? 31.512 -16.156 -53.520 1.00 76.88 184 ARG A N 1
ATOM 1449 C CA . ARG A 1 184 ? 30.545 -15.055 -53.692 1.00 76.88 184 ARG A CA 1
ATOM 1450 C C . ARG A 1 184 ? 29.577 -15.324 -54.844 1.00 76.88 184 ARG A C 1
ATOM 1452 O O . ARG A 1 184 ? 28.392 -14.999 -54.743 1.00 76.88 184 ARG A O 1
ATOM 1459 N N . ARG A 1 185 ? 30.068 -15.930 -55.932 1.00 71.75 185 ARG A N 1
ATOM 1460 C CA . ARG A 1 185 ? 29.257 -16.285 -57.111 1.00 71.75 185 ARG A CA 1
ATOM 1461 C C . ARG A 1 185 ? 28.297 -17.430 -56.793 1.00 71.75 185 ARG A C 1
ATOM 1463 O O . ARG A 1 185 ? 27.112 -17.323 -57.102 1.00 71.75 185 ARG A O 1
ATOM 1470 N N . SER A 1 186 ? 28.775 -18.464 -56.103 1.00 71.00 186 SER A N 1
ATOM 1471 C CA . SER A 1 186 ? 27.955 -19.601 -55.662 1.00 71.00 186 SER A CA 1
ATOM 1472 C C . SER A 1 186 ? 26.862 -19.181 -54.675 1.00 71.00 186 SER A C 1
ATOM 1474 O O . SER A 1 186 ? 25.723 -19.632 -54.779 1.00 71.00 186 SER A O 1
ATOM 1476 N N . HIS A 1 187 ? 27.164 -18.250 -53.766 1.00 73.75 187 HIS A N 1
ATOM 1477 C CA . HIS A 1 187 ? 26.181 -17.704 -52.830 1.00 73.75 187 HIS A CA 1
ATOM 1478 C C . HIS A 1 187 ? 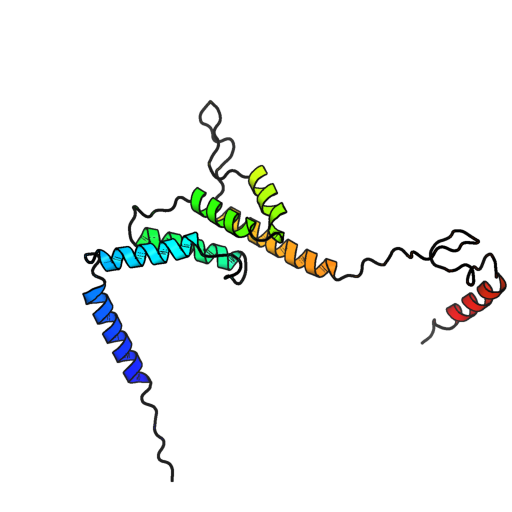25.118 -16.829 -53.524 1.00 73.75 187 HIS A C 1
ATOM 1480 O O . HIS A 1 187 ? 23.934 -16.947 -53.211 1.00 73.75 187 HIS A O 1
ATOM 1486 N N . LYS A 1 188 ? 25.498 -16.003 -54.516 1.00 69.19 188 LYS A N 1
ATOM 1487 C CA . LYS A 1 188 ? 24.528 -15.261 -55.349 1.00 69.19 188 LYS A CA 1
ATOM 1488 C C . LYS A 1 188 ? 23.606 -16.196 -56.137 1.00 69.19 188 LYS A C 1
ATOM 1490 O O . LYS A 1 188 ? 22.405 -15.955 -56.169 1.00 69.19 188 LYS A O 1
ATOM 1495 N N . ARG A 1 189 ? 24.149 -17.273 -56.717 1.00 68.19 189 ARG A N 1
ATOM 1496 C CA . ARG A 1 189 ? 23.352 -18.287 -57.431 1.00 68.19 189 ARG A CA 1
ATOM 1497 C C . ARG A 1 189 ? 22.346 -18.982 -56.510 1.00 68.19 189 ARG A C 1
ATOM 1499 O O . ARG A 1 189 ? 21.206 -19.164 -56.906 1.00 68.19 189 ARG A O 1
ATOM 1506 N N . ARG A 1 190 ? 22.736 -19.297 -55.270 1.00 64.38 190 ARG A N 1
ATOM 1507 C CA . ARG A 1 190 ? 21.844 -19.912 -54.270 1.00 64.38 190 ARG A CA 1
ATOM 1508 C C . ARG A 1 190 ? 20.729 -18.983 -53.781 1.00 64.38 190 ARG A C 1
ATOM 1510 O O . ARG A 1 190 ? 19.621 -19.452 -53.572 1.00 64.38 190 ARG A O 1
ATOM 1517 N N . ARG A 1 191 ? 20.990 -17.679 -53.619 1.00 60.16 191 ARG A N 1
ATOM 1518 C CA . ARG A 1 191 ? 19.953 -16.710 -53.203 1.00 60.16 191 ARG A CA 1
ATOM 1519 C C . ARG A 1 191 ? 18.981 -16.324 -54.321 1.00 60.16 191 ARG A C 1
ATOM 1521 O O . ARG A 1 191 ? 17.857 -15.956 -54.019 1.00 60.16 191 ARG A O 1
ATOM 1528 N N . GLY A 1 192 ? 19.395 -16.420 -55.584 1.00 53.66 192 GLY A N 1
ATOM 1529 C CA . GLY A 1 192 ? 18.528 -16.158 -56.739 1.00 53.66 192 GLY A CA 1
ATOM 1530 C C . GLY A 1 192 ? 17.585 -17.307 -57.115 1.00 53.66 192 GLY A C 1
ATOM 1531 O O . GLY A 1 192 ? 16.856 -17.169 -58.085 1.00 53.66 192 GLY A O 1
ATOM 1532 N N . HIS A 1 193 ? 17.611 -18.434 -56.395 1.00 50.44 193 HIS A N 1
ATOM 1533 C CA . HIS A 1 193 ? 16.812 -19.632 -56.699 1.00 50.44 193 HIS A CA 1
ATOM 1534 C C . HIS A 1 193 ? 15.806 -20.003 -55.594 1.00 50.44 193 HIS A C 1
ATOM 1536 O O . HIS A 1 193 ? 15.243 -21.088 -55.621 1.00 50.44 193 HIS A O 1
ATOM 1542 N N . GLY A 1 194 ? 15.599 -19.122 -54.609 1.00 46.25 194 GLY A N 1
ATOM 1543 C CA . GLY A 1 194 ? 14.629 -19.300 -53.518 1.00 46.25 194 GLY A CA 1
ATOM 1544 C C . GLY A 1 194 ? 13.610 -18.162 -53.441 1.00 46.25 194 GLY A C 1
ATOM 1545 O O . GLY A 1 194 ? 13.220 -17.780 -52.345 1.00 46.25 194 GLY A O 1
ATOM 1546 N N . GLY A 1 195 ? 13.283 -17.559 -54.588 1.00 45.22 195 GLY A N 1
ATOM 1547 C CA . GLY A 1 195 ? 12.350 -16.435 -54.715 1.00 45.22 195 GLY A CA 1
ATOM 1548 C C . GLY A 1 195 ? 11.093 -16.742 -55.530 1.00 45.22 195 GLY A C 1
ATOM 1549 O O . GLY A 1 195 ? 10.408 -15.798 -55.882 1.00 45.22 195 GLY A O 1
ATOM 1550 N N . ASP A 1 196 ? 10.815 -18.017 -55.815 1.00 42.16 196 ASP A N 1
ATOM 1551 C CA . ASP A 1 196 ? 9.546 -18.505 -56.370 1.00 42.16 196 ASP A CA 1
ATOM 1552 C C . ASP A 1 196 ? 9.268 -19.900 -55.782 1.00 42.16 196 ASP A C 1
ATOM 1554 O O . ASP A 1 196 ? 9.743 -20.905 -56.314 1.00 42.16 196 ASP A O 1
ATOM 1558 N N . ALA A 1 197 ? 8.597 -19.932 -54.625 1.00 35.34 197 ALA A N 1
ATOM 1559 C CA . ALA A 1 197 ? 7.754 -21.016 -54.093 1.00 35.34 197 ALA A CA 1
ATOM 1560 C C . ALA A 1 197 ? 7.244 -20.629 -52.697 1.00 35.34 197 ALA A C 1
ATOM 1562 O O . ALA A 1 197 ? 8.095 -20.369 -51.813 1.00 35.34 197 ALA A O 1
#

Radius of gyration: 32.9 Å; chains: 1; bounding box: 76×83×85 Å

Foldseek 3Di:
DDDDDPDPPPPVVVVVVVVVVVCCVVVVPLPPPVVLVVQLVVLVCQQQVDAQVNAPHLLRSLVSNVVSQVSQCVSDVVSHDDQLNSLVSSLVRQCVDPLCVVVSVVCVVVAAQAFDADPVRHGPGHHDGSVNSSVSRVVSVVVSVVVVVVVVPPPPPQQPAADPPPRDGDDYVVCDCVVVVVSVVVVVVVVVPPPDD

Sequence (197 aa):
MLEKLRTNEAPIKTEVAVYMNFLEKHYHRKECSVYMNTLIDRLYSAFFNTRLDDCEGVEDYGLKLEKSRSDLMALDESLCIPEPMLVARFLNGLRHNPSFGTFVTSFGISKSLVAITNANGDITMPGVTFQETLLAAIDAELRLKLNASTASQPRRAICSVFCHHCRAPGHKTDDCFVKYPEKRRSHKRRRGHGGDA

Secondary structure (DSSP, 8-state):
--------HHHHHHHHHHHHHHHHHHH--TT-HHHHHHHHHHHHHHHHH--GGGSSSHHHHHHHHHHHHHHHHHH-GGGPPPHHHHHHHHHHHHHTSGGGHHHHHHHHHH-BSS-EE-TTS-EEEPBPPHHHHHHHHHHHHHHHHHHHHHHTS--------B-TTT--BSS-GGG-TTT-HHHHHHHHHHHTTSS--

Organism: NCBI:txid1294629